Protein AF-A0A8H7EUE6-F1 (afdb_monomer)

Organism: NCBI:txid679940

Nearest PDB structures (foldseek):
  6y7o-assembly2_B  TM=9.735E-01  e=1.006E-22  synthetic construct
  6g6n-assembly2_B  TM=9.751E-01  e=8.624E-22  synthetic construct
  6y7o-assembly3_C  TM=7.508E-01  e=1.006E-22  synthetic construct
  7t1z-assembly1_B  TM=8.172E-01  e=1.004E-20  Homo sapiens
  6g6o-assembly3_C  TM=9.378E-01  e=1.293E-17  synthetic construct

pLDDT: mean 89.32, std 17.39, range [27.75, 98.81]

Radius of gyration: 22.92 Å; Cα contacts (8 Å, |Δi|>4): 569; chains: 1; bounding box: 76×40×67 Å

InterPro domains:
  IPR001680 WD40 repeat [PF00400] (45-76)
  IPR001680 WD40 repeat [PF00400] (81-116)
  IPR001680 WD40 repeat [PF00400] (121-156)
  IPR001680 WD40 repeat [PF00400] (160-196)
  IPR001680 WD40 repeat [PF00400] (200-236)
  IPR001680 WD40 repeat [PS50082] (46-85)
  IPR001680 WD40 repeat [PS50082] (86-125)
  IPR001680 WD40 repeat [PS50082] (126-165)
  IPR001680 WD40 repeat [PS50082] (166-205)
  IPR001680 WD40 repeat [PS50082] (206-236)
  IPR001680 WD40 repeat [SM00320] (39-76)
  IPR001680 WD40 repeat [SM00320] (79-116)
  IPR001680 WD40 repeat [SM00320] (119-156)
  IPR001680 WD40 repeat [SM00320] (159-196)
  IPR001680 WD40 repeat [SM00320] (199-236)
  IPR015943 WD40/YVTN repeat-like-containing domain superfamily [G3DSA:2.130.10.10] (16-249)
  IPR019775 WD40 repeat, conserved site [PS00678] (63-77)
  IPR019775 WD40 repeat, conserved site [PS00678] (103-117)
  IPR019775 WD40 repeat, conserved site [PS00678] (183-197)
  IPR020472 PAC1/LIS1-like, WD-40 repeat [PR00320] (63-77)

Mean predicted aligned error: 7.8 Å

Solvent-accessible surface area (backbone atoms only — not comparable to full-atom values): 14539 Å² total; per-residue (Å²): 140,76,86,78,76,70,77,82,64,78,69,66,92,80,72,54,80,93,66,68,46,74,65,49,54,50,51,52,51,51,52,50,53,44,45,72,75,71,45,80,90,82,86,84,80,80,81,80,76,89,46,60,74,59,27,71,48,72,64,96,57,34,40,38,39,23,13,54,67,20,36,34,38,36,28,35,62,91,76,57,40,77,78,43,78,45,78,81,59,90,22,28,23,41,20,58,44,69,60,89,61,38,30,41,38,22,13,55,60,18,33,33,41,35,27,35,56,87,77,66,43,80,74,47,74,42,78,76,58,86,27,30,22,40,25,55,43,72,60,96,59,35,33,39,37,22,12,56,64,21,34,38,39,35,23,34,48,90,78,53,48,82,72,48,77,32,76,81,59,89,22,31,24,40,27,66,41,75,56,89,64,36,35,41,36,26,13,46,63,14,38,34,40,31,28,34,67,89,78,52,44,78,76,46,76,50,79,80,55,89,28,33,27,66,44,66,48,69,79,82,50,41,35,39,38,37,31,78,65,80,47,74,48,77,42,74,67,66,74,72,78,77,74,82,76,76,94,78,90,89,86,88,77,135

Secondary structure (DSSP, 8-state):
------------TT--GGG--HHHHHHHHHHHHHHHHHSPP--------SS-EEEEEE-SSEEEEEETTS-EEEEETTTTEEEEEE---SS-EEEEEE-SSEEEEEETTSEEEEEETTT--EEEEEE--SS-EEEEEE-SSEEEEEETTS-EEEEETTT--EEEEE---SS-EEEEEEETTEEEEEETTSEEEEEETTT--EEEEEE--SS-EEEEEE-SSEEEEEETTS-EEEEESS----------------

Sequence (254 aa):
MEMNWTLNIPPELGVRDDQIDWKYWYAQKYQLERRWSLGKVTAHYLMGHQDCVYCIQFDDQKVISGSRDRTIKVWDLATYQSVRTLEGHQGSVLCLQYNHDIMVSGSSDTTLIVWDMRTLQPLRTLRGHTAHVLDVCLDEKYIVSSSKDQTIRIWDYATGNPLRVITGHQGPVNKIQLKGNKIVSASGDGLIKMWDIATGTCIREFAGHTHAITCVQYDGRRIVSGSNDQTIKVWDAEVTLVLSEHYSLMTTGL

Structure (mmCIF, N/CA/C/O backbone):
data_AF-A0A8H7EUE6-F1
#
_entry.id   AF-A0A8H7EUE6-F1
#
loop_
_atom_site.group_PDB
_atom_site.id
_atom_site.type_symbol
_atom_site.label_atom_id
_atom_site.label_alt_id
_atom_site.label_comp_id
_atom_site.label_asym_id
_atom_site.label_entity_id
_atom_site.label_seq_id
_atom_site.pdbx_PDB_ins_code
_atom_site.Cartn_x
_atom_site.Cartn_y
_atom_site.Cartn_z
_atom_site.occupancy
_atom_site.B_iso_or_equiv
_atom_site.auth_seq_id
_atom_site.auth_comp_id
_atom_site.auth_asym_id
_atom_site.auth_atom_id
_atom_site.pdbx_PDB_model_num
ATOM 1 N N . MET A 1 1 ? -16.088 14.840 -8.168 1.00 36.31 1 MET A N 1
ATOM 2 C CA . MET A 1 1 ? -16.219 13.368 -8.161 1.00 36.31 1 MET A CA 1
ATOM 3 C C . MET A 1 1 ? -16.861 12.964 -9.472 1.00 36.31 1 MET A C 1
ATOM 5 O O . MET A 1 1 ? -18.072 12.826 -9.539 1.00 36.31 1 MET A O 1
ATOM 9 N N . GLU A 1 2 ? -16.055 12.826 -10.515 1.00 27.75 2 GLU A N 1
ATOM 10 C CA . GLU A 1 2 ? -16.452 12.073 -11.700 1.00 27.75 2 GLU A CA 1
ATOM 11 C C . GLU A 1 2 ? -15.794 10.709 -11.543 1.00 27.75 2 GLU A C 1
ATOM 13 O O . GLU A 1 2 ? -14.570 10.610 -11.454 1.00 27.75 2 GLU A O 1
ATOM 18 N N . MET A 1 3 ? -16.597 9.651 -11.410 1.00 31.20 3 MET A N 1
ATOM 19 C CA . MET A 1 3 ? -16.081 8.320 -11.694 1.00 31.20 3 MET A CA 1
ATOM 20 C C . MET A 1 3 ? -15.869 8.268 -13.206 1.00 31.20 3 MET A C 1
ATOM 22 O O . MET A 1 3 ? -16.774 7.883 -13.945 1.00 31.20 3 MET A O 1
ATOM 26 N N . ASN A 1 4 ? -14.691 8.705 -13.652 1.00 28.06 4 ASN A N 1
ATOM 27 C CA . ASN A 1 4 ? -14.198 8.488 -15.004 1.00 28.06 4 ASN A CA 1
ATOM 28 C C . ASN A 1 4 ? -13.936 6.990 -15.176 1.00 28.06 4 ASN A C 1
ATOM 30 O O . ASN A 1 4 ? -12.799 6.532 -15.164 1.00 28.06 4 ASN A O 1
ATOM 34 N N . TRP A 1 5 ? -15.005 6.208 -15.315 1.00 31.30 5 TRP A N 1
ATOM 35 C CA . TRP A 1 5 ? -14.920 4.908 -15.957 1.00 31.30 5 TRP A CA 1
ATOM 36 C C . TRP A 1 5 ? -14.672 5.180 -17.440 1.00 31.30 5 TRP A C 1
ATOM 38 O O . TRP A 1 5 ? -15.599 5.185 -18.249 1.00 31.30 5 TRP A O 1
ATOM 48 N N . THR A 1 6 ? -13.424 5.467 -17.806 1.00 34.31 6 THR A N 1
ATOM 49 C CA . THR A 1 6 ? -13.011 5.382 -19.201 1.00 34.31 6 THR A CA 1
ATOM 50 C C . THR A 1 6 ? -13.058 3.908 -19.556 1.00 34.31 6 THR A C 1
ATOM 52 O O . THR A 1 6 ? -12.218 3.118 -19.126 1.00 34.31 6 THR A O 1
ATOM 55 N N . LEU A 1 7 ? -14.100 3.508 -20.287 1.00 41.59 7 LEU A N 1
ATOM 56 C CA . LEU A 1 7 ? -14.127 2.206 -20.927 1.00 41.59 7 LEU A CA 1
ATOM 57 C C . LEU A 1 7 ? -12.965 2.227 -21.925 1.00 41.59 7 LEU A C 1
ATOM 59 O O . LEU A 1 7 ? -13.096 2.788 -23.010 1.00 41.59 7 LEU A O 1
ATOM 63 N N . ASN A 1 8 ? -11.813 1.685 -21.520 1.00 47.72 8 ASN A N 1
ATOM 64 C CA . ASN A 1 8 ? -10.614 1.567 -22.347 1.00 47.72 8 ASN A CA 1
ATOM 65 C C . ASN A 1 8 ? -10.840 0.449 -23.370 1.00 47.72 8 ASN A C 1
ATOM 67 O O . ASN A 1 8 ? -10.234 -0.620 -23.363 1.00 47.72 8 ASN A O 1
ATOM 71 N N . ILE A 1 9 ? -11.826 0.676 -24.228 1.00 55.25 9 ILE A N 1
ATOM 72 C CA . ILE A 1 9 ? -11.941 -0.008 -25.494 1.00 55.25 9 ILE A CA 1
ATOM 73 C C . ILE A 1 9 ? -10.798 0.584 -26.304 1.00 55.25 9 ILE A C 1
ATOM 75 O O . ILE A 1 9 ? -10.801 1.802 -26.488 1.00 55.25 9 ILE A O 1
ATOM 79 N N . PRO A 1 10 ? -9.826 -0.216 -26.768 1.00 48.72 10 PRO A N 1
ATOM 80 C CA . PRO A 1 10 ? -8.854 0.287 -27.718 1.00 48.72 10 PRO A CA 1
ATOM 81 C C . PRO A 1 10 ? -9.654 0.933 -28.852 1.00 48.72 10 PRO A C 1
ATOM 83 O O . PRO A 1 10 ? -10.434 0.213 -29.488 1.00 48.72 10 PRO A O 1
ATOM 86 N N . PRO A 1 11 ? -9.561 2.257 -29.085 1.00 49.84 11 PRO A N 1
ATOM 87 C CA . PRO A 1 11 ? -10.063 2.780 -30.335 1.00 49.84 11 PRO A CA 1
ATOM 88 C C . PRO A 1 11 ? -9.329 1.984 -31.408 1.00 49.84 11 PRO A C 1
ATOM 90 O O . PRO A 1 11 ? -8.111 1.797 -31.317 1.00 49.84 11 PRO A O 1
ATOM 93 N N . GLU A 1 12 ? -10.052 1.446 -32.388 1.00 52.75 12 GLU A N 1
ATOM 94 C CA . GLU A 1 12 ? -9.364 1.028 -33.601 1.00 52.75 12 GLU A CA 1
ATOM 95 C C . GLU A 1 12 ? -8.586 2.265 -34.062 1.00 52.75 12 GLU A C 1
ATOM 97 O O . GLU A 1 12 ? -9.182 3.310 -34.330 1.00 52.75 12 GLU A O 1
ATOM 102 N N . LEU A 1 13 ? -7.251 2.184 -34.006 1.00 49.09 13 LEU A N 1
ATOM 103 C CA . LEU A 1 13 ? -6.330 3.250 -34.389 1.00 49.09 13 LEU A CA 1
ATOM 104 C C . LEU A 1 13 ? -6.622 3.590 -35.858 1.00 49.09 13 LEU A C 1
ATOM 106 O O . LEU A 1 13 ? -6.087 2.951 -36.759 1.00 49.09 13 LEU A O 1
ATOM 110 N N . GLY A 1 14 ? -7.542 4.526 -36.101 1.00 56.31 14 GLY A N 1
ATOM 111 C CA . GLY A 1 14 ? -8.042 4.821 -37.444 1.00 56.31 14 GLY A CA 1
ATOM 112 C C . GLY A 1 14 ? -9.471 5.362 -37.549 1.00 56.31 14 GLY A C 1
ATOM 113 O O . GLY A 1 14 ? -9.815 5.875 -38.614 1.00 56.31 14 GLY A O 1
ATOM 114 N N . VAL A 1 15 ? -10.300 5.296 -36.501 1.00 61.81 15 VAL A N 1
ATOM 115 C CA . VAL A 1 15 ? -11.654 5.887 -36.540 1.00 61.81 15 VAL A CA 1
ATOM 116 C C . VAL A 1 15 ? -11.559 7.396 -36.313 1.00 61.81 15 VAL A C 1
ATOM 118 O O . VAL A 1 15 ? -10.975 7.843 -35.329 1.00 61.81 15 VAL A O 1
ATOM 121 N N . ARG A 1 16 ? -12.095 8.189 -37.245 1.00 67.06 16 ARG A N 1
ATOM 122 C CA . ARG A 1 16 ? -12.144 9.652 -37.116 1.00 67.06 16 ARG A CA 1
ATOM 123 C C . ARG A 1 16 ? -13.195 10.055 -36.074 1.00 67.06 16 ARG A C 1
ATOM 125 O O . ARG A 1 16 ? -14.220 9.387 -35.955 1.00 67.06 16 ARG A O 1
ATOM 132 N N . ASP A 1 17 ? -12.970 11.158 -35.361 1.00 67.31 17 ASP A N 1
ATOM 133 C CA . ASP A 1 17 ? -13.856 11.621 -34.276 1.00 67.31 17 ASP A CA 1
ATOM 134 C C . ASP A 1 17 ? -15.316 11.854 -34.719 1.00 67.31 17 ASP A C 1
ATOM 136 O O . ASP A 1 17 ? -16.239 11.706 -33.922 1.00 67.31 17 ASP A O 1
ATOM 140 N N . ASP A 1 18 ? -15.555 12.150 -36.000 1.00 73.81 18 ASP A N 1
ATOM 141 C CA . ASP A 1 18 ? -16.886 12.319 -36.600 1.00 73.81 18 ASP A CA 1
ATOM 142 C C . ASP A 1 18 ? -17.659 11.000 -36.802 1.00 73.81 18 ASP A C 1
ATOM 144 O O . ASP A 1 18 ? -18.858 11.021 -37.078 1.00 73.81 18 ASP A O 1
ATOM 148 N N . GLN A 1 19 ? -16.996 9.852 -36.644 1.00 69.06 19 GLN A N 1
ATOM 149 C CA . GLN A 1 19 ? -17.577 8.507 -36.755 1.00 69.06 19 GLN A CA 1
ATOM 150 C C . GLN A 1 19 ? -17.852 7.855 -35.391 1.00 69.06 19 GLN A C 1
ATOM 152 O O . GLN A 1 19 ? -18.418 6.761 -35.329 1.00 69.06 19 GLN A O 1
ATOM 157 N N . ILE A 1 20 ? -17.475 8.518 -34.296 1.00 79.69 20 ILE A N 1
ATOM 158 C CA . ILE A 1 20 ? -17.716 8.056 -32.929 1.00 79.69 20 ILE A CA 1
ATOM 159 C C . ILE A 1 20 ? -19.141 8.460 -32.525 1.00 79.69 20 ILE A C 1
ATOM 161 O O . ILE A 1 20 ? -19.371 9.467 -31.859 1.00 79.69 20 ILE A O 1
ATOM 165 N N . ASP A 1 21 ? -20.123 7.668 -32.951 1.00 83.56 21 ASP A N 1
ATOM 166 C CA . ASP A 1 21 ? -21.526 7.834 -32.573 1.00 83.56 21 ASP A CA 1
ATOM 167 C C . ASP A 1 21 ? -21.967 6.810 -31.505 1.00 83.56 21 ASP A C 1
ATOM 169 O O . ASP A 1 21 ? -21.199 5.979 -31.009 1.00 83.56 21 ASP A O 1
ATOM 173 N N . TRP A 1 22 ? -23.244 6.856 -31.120 1.00 85.75 22 TRP A N 1
ATOM 174 C CA . TRP A 1 22 ? -23.794 5.906 -30.151 1.00 85.75 22 TRP A CA 1
ATOM 175 C C . TRP A 1 22 ? -23.747 4.452 -30.651 1.00 85.75 22 TRP A C 1
ATOM 177 O O . TRP A 1 22 ? -23.659 3.534 -29.831 1.00 85.75 22 TRP A O 1
ATOM 187 N N . LYS A 1 23 ? -23.791 4.219 -31.973 1.00 86.12 23 LYS A N 1
ATOM 188 C CA . LYS A 1 23 ? -23.702 2.874 -32.556 1.00 86.12 23 LYS A CA 1
ATOM 189 C C . LYS A 1 23 ? -22.291 2.329 -32.425 1.00 86.12 23 LYS A C 1
ATOM 191 O O . LYS A 1 23 ? -22.151 1.158 -32.080 1.00 86.12 23 LYS A O 1
ATOM 196 N N . TYR A 1 24 ? -21.272 3.159 -32.644 1.00 83.88 24 TYR A N 1
ATOM 197 C CA . TYR A 1 24 ? -19.878 2.800 -32.408 1.00 83.88 24 TYR A CA 1
ATOM 198 C C . TYR A 1 24 ? -19.679 2.339 -30.960 1.00 83.88 24 TYR A C 1
ATOM 200 O O . TYR A 1 24 ? -19.236 1.214 -30.724 1.00 83.88 24 TYR A O 1
ATOM 208 N N . TRP A 1 25 ? -20.104 3.143 -29.980 1.00 83.75 25 TRP A N 1
ATOM 209 C CA . TRP A 1 25 ? -19.972 2.780 -28.564 1.00 83.75 25 TRP A CA 1
ATOM 210 C C . TRP A 1 25 ? -20.754 1.521 -28.189 1.00 83.75 25 TRP A C 1
ATOM 212 O O . TRP A 1 25 ? -20.239 0.670 -27.459 1.00 83.75 25 TRP A O 1
ATOM 222 N N . TYR A 1 26 ? -21.972 1.364 -28.714 1.00 87.06 26 TYR A N 1
ATOM 223 C CA . TYR A 1 26 ? -22.758 0.150 -28.511 1.00 87.06 26 TYR A CA 1
ATOM 224 C C . TYR A 1 26 ? -22.047 -1.084 -29.082 1.00 87.06 26 TYR A C 1
ATOM 226 O O . TYR A 1 26 ? -21.930 -2.097 -28.391 1.00 87.06 26 TYR A O 1
ATOM 234 N N . ALA A 1 27 ? -21.520 -0.995 -30.306 1.00 86.00 27 ALA A N 1
ATOM 235 C CA . ALA A 1 27 ? -20.794 -2.084 -30.951 1.00 86.00 27 ALA A CA 1
ATOM 236 C C . ALA A 1 27 ? -19.537 -2.473 -30.162 1.00 86.00 27 ALA A C 1
ATOM 238 O O . ALA A 1 27 ? -19.299 -3.659 -29.936 1.00 86.00 27 ALA A O 1
ATOM 239 N N . GLN A 1 28 ? -18.766 -1.496 -29.683 1.00 84.75 28 GLN A N 1
ATOM 240 C CA . GLN A 1 28 ? -17.562 -1.764 -28.902 1.00 84.75 28 GLN A CA 1
ATOM 241 C C . GLN A 1 28 ? -17.864 -2.412 -27.546 1.00 84.75 28 GLN A C 1
ATOM 243 O O . GLN A 1 28 ? -17.220 -3.396 -27.169 1.00 84.75 28 GLN A O 1
ATOM 248 N N . LYS A 1 29 ? -18.883 -1.917 -26.832 1.00 88.25 29 LYS A N 1
ATOM 249 C CA . LYS A 1 29 ? -19.352 -2.534 -25.585 1.00 88.25 29 LYS A CA 1
ATOM 250 C C . LYS A 1 29 ? -19.818 -3.970 -25.826 1.00 88.25 29 LYS A C 1
ATOM 252 O O . LYS A 1 29 ? -19.412 -4.872 -25.100 1.00 88.25 29 LYS A O 1
ATOM 257 N N . TYR A 1 30 ? -20.596 -4.194 -26.883 1.00 86.88 30 TYR A N 1
ATOM 258 C CA . TYR A 1 30 ? -21.061 -5.525 -27.264 1.00 86.88 30 TYR A CA 1
ATOM 259 C C . TYR A 1 30 ? -19.899 -6.481 -27.580 1.00 86.88 30 TYR A C 1
ATOM 261 O O . TYR A 1 30 ? -19.880 -7.616 -27.106 1.00 86.88 30 TYR A O 1
ATOM 269 N N . GLN A 1 31 ? -18.883 -6.035 -28.328 1.00 86.81 31 GLN A N 1
ATOM 270 C CA . GLN A 1 31 ? -17.689 -6.846 -28.600 1.00 86.81 31 GLN A CA 1
ATOM 271 C C . GLN A 1 31 ? -16.901 -7.161 -27.324 1.00 86.81 31 GLN A C 1
ATOM 273 O O . GLN A 1 31 ? -16.397 -8.273 -27.173 1.00 86.81 31 GLN A O 1
ATOM 278 N N . LEU A 1 32 ? -16.793 -6.213 -26.389 1.00 86.50 32 LEU A N 1
ATOM 279 C CA . LEU A 1 32 ? -16.160 -6.443 -25.090 1.00 86.50 32 LEU A CA 1
ATOM 280 C C . LEU A 1 32 ? -16.922 -7.496 -24.269 1.00 86.50 32 LEU A C 1
ATOM 282 O O . LEU A 1 32 ? -16.310 -8.458 -23.808 1.00 86.50 32 LEU A O 1
ATOM 286 N N . GLU A 1 33 ? -18.247 -7.380 -24.164 1.00 90.19 33 GLU A N 1
ATOM 287 C CA . GLU A 1 33 ? -19.100 -8.356 -23.469 1.00 90.19 33 GLU A CA 1
ATOM 288 C C . GLU A 1 33 ? -18.991 -9.753 -24.092 1.00 90.19 33 GLU A C 1
ATOM 290 O O . GLU A 1 33 ? -18.893 -10.759 -23.381 1.00 90.19 33 GLU A O 1
ATOM 295 N N . ARG A 1 34 ? -18.929 -9.838 -25.426 1.00 88.75 34 ARG A N 1
ATOM 296 C CA . ARG A 1 34 ? -18.684 -11.106 -26.126 1.00 88.75 34 ARG A CA 1
ATOM 297 C C . ARG A 1 34 ? -17.295 -11.667 -25.854 1.00 88.75 34 ARG A C 1
ATOM 299 O O . ARG A 1 34 ? -17.175 -12.871 -25.659 1.00 88.75 34 ARG A O 1
ATOM 306 N N . ARG A 1 35 ? -16.251 -10.834 -25.813 1.00 88.31 35 ARG A N 1
ATOM 307 C CA . ARG A 1 35 ? -14.896 -11.282 -25.448 1.00 88.31 35 ARG A CA 1
ATOM 308 C C . ARG A 1 35 ? -14.846 -11.816 -24.019 1.00 88.31 35 ARG A C 1
ATOM 310 O O . ARG A 1 35 ? -14.186 -12.819 -23.791 1.00 88.31 35 ARG A O 1
ATOM 317 N N . TRP A 1 36 ? -15.562 -11.205 -23.079 1.00 88.69 36 TRP A N 1
ATOM 318 C CA . TRP A 1 36 ? -15.623 -11.691 -21.697 1.00 88.69 36 TRP A CA 1
ATOM 319 C C . TRP A 1 36 ? -16.424 -12.987 -21.542 1.00 88.69 36 TRP A C 1
ATOM 321 O O . TRP A 1 36 ? -16.031 -13.847 -20.763 1.00 88.69 36 TRP A O 1
ATOM 331 N N . SER A 1 37 ? -17.530 -13.140 -22.273 1.00 92.06 37 SER A N 1
ATOM 332 C CA . SER A 1 37 ? -18.423 -14.303 -22.138 1.00 92.06 37 SER A CA 1
ATOM 333 C C . SER A 1 37 ? -18.020 -15.509 -22.990 1.00 92.06 37 SER A C 1
ATOM 335 O O . SER A 1 37 ? -18.205 -16.647 -22.568 1.00 92.06 37 SER A O 1
ATOM 337 N N . LEU A 1 38 ? -17.491 -15.272 -24.191 1.00 92.31 38 LEU A N 1
ATOM 338 C CA . LEU A 1 38 ? -17.215 -16.305 -25.199 1.00 92.31 38 LEU A CA 1
ATOM 339 C C . LEU A 1 38 ? -15.751 -16.332 -25.650 1.00 92.31 38 LEU A C 1
ATOM 341 O O . LEU A 1 38 ? -15.356 -17.229 -26.396 1.00 92.31 38 LEU A O 1
ATOM 345 N N . GLY A 1 39 ? -14.952 -15.335 -25.266 1.00 87.75 39 GLY A N 1
ATOM 346 C CA . GLY A 1 39 ? -13.549 -15.264 -25.650 1.00 87.75 39 GLY A CA 1
ATOM 347 C C . GLY A 1 39 ? -12.737 -16.397 -25.031 1.00 87.75 39 GLY A C 1
ATOM 348 O O . GLY A 1 39 ? -12.987 -16.851 -23.915 1.00 87.75 39 GLY A O 1
ATOM 349 N N . LYS A 1 40 ? -11.725 -16.855 -25.767 1.00 91.25 40 LYS A N 1
ATOM 350 C CA . LYS A 1 40 ? -10.769 -17.829 -25.245 1.00 91.25 40 LYS A CA 1
ATOM 351 C C . LYS A 1 40 ? -9.877 -17.147 -24.210 1.00 91.25 40 LYS A C 1
ATOM 353 O O . LYS A 1 40 ? -9.271 -16.121 -24.506 1.00 91.25 40 LYS A O 1
ATOM 358 N N . VAL A 1 41 ? -9.757 -17.749 -23.031 1.00 90.88 41 VAL A N 1
ATOM 359 C CA . VAL A 1 41 ? -8.838 -17.278 -21.989 1.00 90.88 41 VAL A CA 1
ATOM 360 C C . VAL A 1 41 ? -7.396 -17.398 -22.486 1.00 90.88 41 VAL A C 1
ATOM 362 O O . VAL A 1 41 ? -6.960 -18.473 -22.907 1.00 90.88 41 VAL A O 1
ATOM 365 N N . THR A 1 42 ? -6.659 -16.292 -22.429 1.00 89.94 42 THR A N 1
ATOM 366 C CA . THR A 1 42 ? -5.227 -16.210 -22.741 1.00 89.94 42 THR A CA 1
ATOM 367 C C . THR A 1 42 ? -4.459 -15.793 -21.495 1.00 89.94 42 THR A C 1
ATOM 369 O O . THR A 1 42 ? -4.904 -14.905 -20.770 1.00 89.94 42 THR A O 1
ATOM 372 N N . ALA A 1 43 ? -3.302 -16.407 -21.257 1.00 92.38 43 ALA A N 1
ATOM 373 C CA . ALA A 1 43 ? -2.436 -16.081 -20.131 1.00 92.38 43 ALA A CA 1
ATOM 374 C C . ALA A 1 43 ? -1.025 -15.747 -20.625 1.00 92.38 43 ALA A C 1
ATOM 376 O O . ALA A 1 43 ? -0.473 -16.457 -21.465 1.00 92.38 43 ALA A O 1
ATOM 377 N N . HIS A 1 44 ? -0.452 -14.685 -20.062 1.00 93.31 44 HIS A N 1
ATOM 378 C CA . HIS A 1 44 ? 0.960 -14.339 -20.194 1.00 93.31 44 HIS A CA 1
ATOM 379 C C . HIS A 1 44 ? 1.629 -14.520 -18.832 1.00 93.31 44 HIS A C 1
ATOM 381 O O . HIS A 1 44 ? 1.071 -14.128 -17.807 1.00 93.31 44 HIS A O 1
ATOM 387 N N . TYR A 1 45 ? 2.809 -15.135 -18.819 1.00 93.81 45 TYR A N 1
ATOM 388 C CA . TYR A 1 45 ? 3.523 -15.472 -17.589 1.00 93.81 45 TYR A CA 1
ATOM 389 C C . TYR A 1 45 ? 4.711 -14.531 -17.398 1.00 93.81 45 TYR A C 1
ATOM 391 O O . TYR A 1 45 ? 5.669 -14.565 -18.167 1.00 93.81 45 TYR A O 1
ATOM 399 N N . LEU A 1 46 ? 4.643 -13.701 -16.357 1.00 95.56 46 LEU A N 1
ATOM 400 C CA . LEU A 1 46 ? 5.706 -12.779 -15.965 1.00 95.56 46 LEU A CA 1
ATOM 401 C C . LEU A 1 46 ? 6.669 -13.488 -15.004 1.00 95.56 46 LEU A C 1
ATOM 403 O O . LEU A 1 46 ? 6.428 -13.566 -13.800 1.00 95.56 46 LEU A O 1
ATOM 407 N N . MET A 1 47 ? 7.752 -14.047 -15.542 1.00 94.56 47 MET A N 1
ATOM 408 C CA . MET A 1 47 ? 8.739 -14.805 -14.765 1.00 94.56 47 MET A CA 1
ATOM 409 C C . MET A 1 47 ? 9.888 -13.891 -14.325 1.00 94.56 47 MET A C 1
ATOM 411 O O . MET A 1 47 ? 10.498 -13.223 -15.159 1.00 94.56 47 MET A O 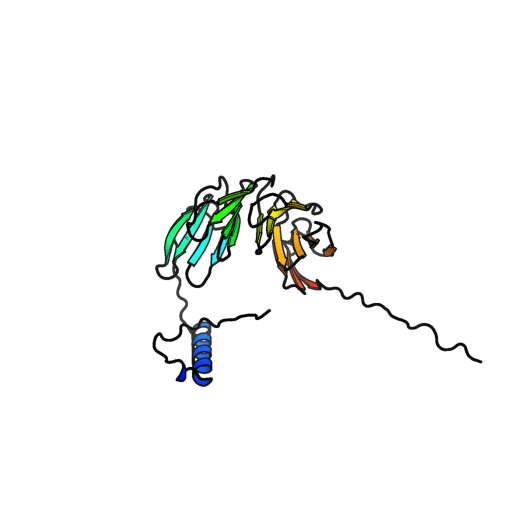1
ATOM 415 N N . GLY A 1 48 ? 10.227 -13.867 -13.030 1.00 94.06 48 GLY A N 1
ATOM 416 C CA . GLY A 1 48 ? 11.420 -13.135 -12.585 1.00 94.06 48 GLY A CA 1
ATOM 417 C C . GLY A 1 48 ? 11.637 -13.003 -11.080 1.00 94.06 48 GLY A C 1
ATOM 418 O O . GLY A 1 48 ? 12.791 -12.931 -10.658 1.00 94.06 48 GLY A O 1
ATOM 419 N N . HIS A 1 49 ? 10.580 -12.956 -10.265 1.00 97.62 49 HIS A N 1
ATOM 420 C CA . HIS A 1 49 ? 10.739 -13.025 -8.808 1.00 97.62 49 HIS A CA 1
ATOM 421 C C . HIS A 1 49 ? 11.257 -14.404 -8.379 1.00 97.62 49 HIS A C 1
ATOM 423 O O . HIS A 1 49 ? 10.952 -15.408 -9.020 1.00 97.62 49 HIS A O 1
ATOM 429 N N . GLN A 1 50 ? 12.046 -14.438 -7.305 1.00 97.69 50 GLN A N 1
ATOM 430 C CA . GLN A 1 50 ? 12.678 -15.662 -6.786 1.00 97.69 50 GLN A CA 1
ATOM 431 C C . GLN A 1 50 ? 11.889 -16.310 -5.638 1.00 97.69 50 GLN A C 1
ATOM 433 O O . GLN A 1 50 ? 12.280 -17.356 -5.130 1.00 97.69 50 GLN A O 1
ATOM 438 N N . ASP A 1 51 ? 10.795 -15.679 -5.210 1.00 97.94 51 ASP A N 1
ATOM 439 C CA . ASP A 1 51 ? 9.941 -16.119 -4.104 1.00 97.94 51 ASP A CA 1
ATOM 440 C C . ASP A 1 51 ? 8.524 -15.514 -4.271 1.00 97.94 51 ASP A C 1
ATOM 442 O O . ASP A 1 51 ? 8.239 -14.847 -5.272 1.00 97.94 51 ASP A O 1
ATOM 446 N N . CYS A 1 52 ? 7.623 -15.755 -3.315 1.00 97.94 52 CYS A N 1
ATOM 447 C CA . CYS A 1 52 ? 6.217 -15.349 -3.340 1.00 97.94 52 CYS A CA 1
ATOM 448 C C . CYS A 1 52 ? 6.016 -13.846 -3.590 1.00 97.94 52 CYS A C 1
ATOM 450 O O . CYS A 1 52 ? 6.588 -13.007 -2.895 1.00 97.94 52 CYS A O 1
ATOM 452 N N . VAL A 1 53 ? 5.101 -13.513 -4.502 1.00 98.38 53 VAL A N 1
ATOM 453 C CA . VAL A 1 53 ? 4.613 -12.144 -4.719 1.00 98.38 53 VAL A CA 1
ATOM 454 C C . VAL A 1 53 ? 3.501 -11.843 -3.716 1.00 98.38 53 VAL A C 1
ATOM 456 O O . VAL A 1 53 ? 2.511 -12.571 -3.660 1.00 98.38 53 VAL A O 1
ATOM 459 N N . TYR A 1 54 ? 3.653 -10.781 -2.924 1.00 98.19 54 TYR A N 1
ATOM 460 C CA . TYR A 1 54 ? 2.692 -10.416 -1.874 1.00 98.19 54 TYR A CA 1
ATOM 461 C C . TYR A 1 54 ? 1.779 -9.258 -2.250 1.00 98.19 54 TYR A C 1
ATOM 463 O O . TYR A 1 54 ? 0.658 -9.173 -1.749 1.00 98.19 54 TYR A O 1
ATOM 471 N N . CYS A 1 55 ? 2.238 -8.364 -3.119 1.00 97.56 55 CYS A N 1
ATOM 472 C CA . CYS A 1 55 ? 1.470 -7.198 -3.518 1.00 97.56 55 CYS A CA 1
ATOM 473 C C . CYS A 1 55 ? 1.685 -6.881 -4.993 1.00 97.56 55 CYS A C 1
ATOM 475 O O . CYS A 1 55 ? 2.747 -7.136 -5.565 1.00 97.56 55 CYS A O 1
ATOM 477 N N . ILE A 1 56 ? 0.636 -6.343 -5.606 1.00 97.94 56 ILE A N 1
ATOM 478 C CA . ILE A 1 56 ? 0.602 -5.987 -7.015 1.00 97.94 56 ILE A CA 1
ATOM 479 C C . ILE A 1 56 ? -0.195 -4.697 -7.185 1.00 97.94 56 ILE A C 1
ATOM 481 O O . ILE A 1 56 ? -1.201 -4.490 -6.507 1.00 97.94 56 ILE A O 1
ATOM 485 N N . GLN A 1 57 ? 0.257 -3.846 -8.093 1.00 97.50 57 GLN A N 1
ATOM 486 C CA . GLN A 1 57 ? -0.515 -2.743 -8.655 1.00 97.50 57 GLN A CA 1
ATOM 487 C C . GLN A 1 57 ? -0.312 -2.744 -10.169 1.00 97.50 57 GLN A C 1
ATOM 489 O O . GLN A 1 57 ? 0.716 -3.221 -10.654 1.00 97.50 57 GLN A O 1
ATOM 494 N N . PHE A 1 58 ? -1.279 -2.237 -10.922 1.00 96.44 58 PHE A N 1
ATOM 495 C CA . PHE A 1 58 ? -1.181 -2.185 -12.375 1.00 96.44 58 PHE A CA 1
ATOM 496 C C . PHE A 1 58 ? -2.011 -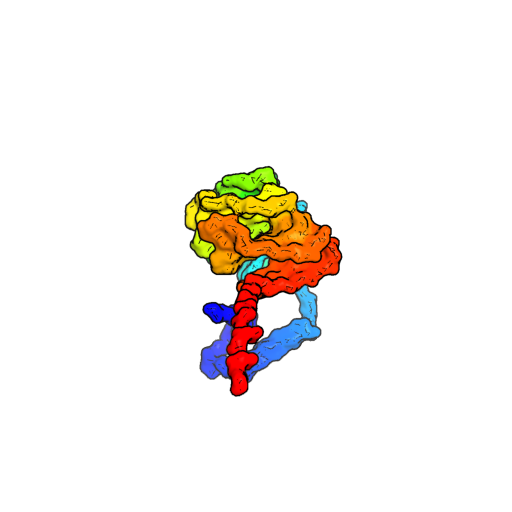1.040 -12.951 1.00 96.44 58 PHE A C 1
ATOM 498 O O . PHE A 1 58 ? -2.989 -0.599 -12.348 1.00 96.44 58 PHE A O 1
ATOM 505 N N . ASP A 1 59 ? -1.616 -0.606 -14.138 1.00 94.06 59 ASP A N 1
ATOM 506 C CA . ASP A 1 59 ? -2.388 0.256 -15.027 1.00 94.06 59 ASP A CA 1
ATOM 507 C C . ASP A 1 59 ? -2.360 -0.337 -16.444 1.00 94.06 59 ASP A C 1
ATOM 509 O O . ASP A 1 59 ? -1.967 -1.488 -16.635 1.00 94.06 59 ASP A O 1
ATOM 513 N N . ASP A 1 60 ? -2.787 0.431 -17.445 1.00 90.38 60 ASP A N 1
ATOM 514 C CA . ASP A 1 60 ? -2.837 -0.033 -18.834 1.00 90.38 60 ASP A CA 1
ATOM 515 C C . ASP A 1 60 ? -1.455 -0.338 -19.440 1.00 90.38 60 ASP A C 1
ATOM 517 O O . ASP A 1 60 ? -1.365 -1.037 -20.448 1.00 90.38 60 ASP A O 1
ATOM 521 N N . GLN A 1 61 ? -0.373 0.196 -18.868 1.00 93.06 61 GLN A N 1
ATOM 522 C CA . GLN A 1 61 ? 0.974 0.115 -19.439 1.00 93.06 61 GLN A CA 1
ATOM 523 C C . GLN A 1 61 ? 1.883 -0.836 -18.670 1.00 93.06 61 GLN A C 1
ATOM 525 O O . GLN A 1 61 ? 2.750 -1.480 -19.266 1.00 93.06 61 GLN A O 1
ATOM 530 N N . LYS A 1 62 ? 1.726 -0.911 -17.347 1.00 95.00 62 LYS A N 1
ATOM 531 C CA . LYS A 1 62 ? 2.668 -1.629 -16.492 1.00 95.00 62 LYS A CA 1
ATOM 532 C C . LYS A 1 62 ? 2.008 -2.373 -15.347 1.00 95.00 62 LYS A C 1
ATOM 534 O O . LYS A 1 62 ? 0.956 -2.001 -14.838 1.00 95.00 62 LYS A O 1
ATOM 539 N N . VAL A 1 63 ? 2.723 -3.391 -14.887 1.00 97.88 63 VAL A N 1
ATOM 540 C CA . VAL A 1 63 ? 2.490 -4.060 -13.607 1.00 97.88 63 VAL A CA 1
ATOM 541 C C . VAL A 1 63 ? 3.656 -3.730 -12.686 1.00 97.88 63 VAL A C 1
ATOM 543 O O . VAL A 1 63 ? 4.803 -3.662 -13.124 1.00 97.88 63 VAL A O 1
ATOM 546 N N . ILE A 1 64 ? 3.382 -3.555 -11.401 1.00 98.31 64 ILE A N 1
ATOM 547 C CA . ILE A 1 64 ? 4.388 -3.419 -10.352 1.00 98.31 64 ILE A CA 1
ATOM 548 C C . ILE A 1 64 ? 4.107 -4.478 -9.296 1.00 98.31 64 ILE A C 1
ATOM 550 O O . ILE A 1 64 ? 3.003 -4.533 -8.757 1.00 98.31 64 ILE A O 1
ATOM 554 N N . SER A 1 65 ? 5.093 -5.316 -8.994 1.00 98.56 65 SER A N 1
ATOM 555 C CA . SER A 1 65 ? 4.963 -6.403 -8.021 1.00 98.56 65 SER A CA 1
ATOM 556 C C . SER A 1 65 ? 6.008 -6.303 -6.921 1.00 98.56 65 SER A C 1
ATOM 558 O O . SER A 1 65 ? 7.177 -6.056 -7.204 1.00 98.56 65 SER A O 1
ATOM 560 N N . GLY A 1 66 ? 5.596 -6.527 -5.674 1.00 98.62 66 GLY A N 1
ATOM 561 C CA . GLY A 1 66 ? 6.475 -6.650 -4.512 1.00 98.62 66 GLY A CA 1
ATOM 562 C C . GLY A 1 66 ? 6.510 -8.088 -4.001 1.00 98.62 66 GLY A C 1
ATOM 563 O O . GLY A 1 66 ? 5.481 -8.770 -3.960 1.00 98.62 66 GLY A O 1
ATOM 564 N N . SER A 1 67 ? 7.698 -8.562 -3.630 1.00 98.75 67 SER A N 1
ATOM 565 C CA . SER A 1 67 ? 7.935 -9.975 -3.334 1.00 98.75 67 SER A CA 1
ATOM 566 C C . SER A 1 67 ? 8.650 -10.219 -2.007 1.00 98.75 67 SER A C 1
ATOM 568 O O . SER A 1 67 ? 9.327 -9.358 -1.431 1.00 98.75 67 SER A O 1
ATOM 570 N N . ARG A 1 68 ? 8.523 -11.461 -1.531 1.00 98.69 68 ARG A N 1
ATOM 571 C CA . ARG A 1 68 ? 9.299 -12.024 -0.430 1.00 98.69 68 ARG A CA 1
ATOM 572 C C . ARG A 1 68 ? 10.805 -11.978 -0.686 1.00 98.69 68 ARG A C 1
ATOM 574 O O . ARG A 1 68 ? 11.554 -11.845 0.281 1.00 98.69 68 ARG A O 1
ATOM 581 N N . ASP A 1 69 ? 11.223 -11.993 -1.952 1.00 98.44 69 ASP A N 1
ATOM 582 C CA . ASP A 1 69 ? 12.625 -11.883 -2.381 1.00 98.44 69 ASP A CA 1
ATOM 583 C C . ASP A 1 69 ? 13.263 -10.502 -2.134 1.00 98.44 69 ASP A C 1
ATOM 585 O O . ASP A 1 69 ? 14.426 -10.299 -2.473 1.00 98.44 69 ASP A O 1
ATOM 589 N N . ARG A 1 70 ? 12.532 -9.591 -1.469 1.00 98.56 70 ARG A N 1
ATOM 590 C CA . ARG A 1 70 ? 12.950 -8.237 -1.060 1.00 98.56 70 ARG A CA 1
ATOM 591 C C . ARG A 1 70 ? 13.009 -7.226 -2.202 1.00 98.56 70 ARG A C 1
ATOM 593 O O . ARG A 1 70 ? 13.389 -6.078 -1.978 1.00 98.56 70 ARG A O 1
ATOM 600 N N . THR A 1 71 ? 12.610 -7.628 -3.405 1.00 98.50 71 THR A N 1
ATOM 601 C CA . THR A 1 71 ? 12.632 -6.769 -4.586 1.00 98.50 71 THR A CA 1
ATOM 602 C C . THR A 1 71 ? 11.235 -6.326 -4.994 1.00 98.50 71 THR A C 1
ATOM 604 O O . THR A 1 71 ? 10.219 -6.954 -4.672 1.00 98.50 71 THR A O 1
ATOM 607 N N . ILE A 1 72 ? 11.204 -5.228 -5.743 1.00 98.75 72 ILE A N 1
ATOM 608 C CA . ILE A 1 72 ? 10.035 -4.781 -6.496 1.00 98.75 72 ILE A CA 1
ATOM 609 C C . ILE A 1 72 ? 10.378 -4.898 -7.976 1.00 98.75 72 ILE A C 1
ATOM 611 O O . ILE A 1 72 ? 11.464 -4.492 -8.385 1.00 98.75 72 ILE A O 1
ATOM 615 N N . LYS A 1 73 ? 9.476 -5.428 -8.797 1.00 98.50 73 LYS A N 1
ATOM 616 C CA . LYS A 1 73 ? 9.664 -5.484 -10.252 1.00 98.50 73 LYS A CA 1
ATOM 617 C C . LYS A 1 73 ? 8.618 -4.656 -10.967 1.00 98.50 73 LYS A C 1
ATOM 619 O O . LYS A 1 73 ? 7.450 -4.665 -10.588 1.00 98.50 73 LYS A O 1
ATOM 624 N N . VAL A 1 74 ? 9.063 -3.951 -12.003 1.00 98.12 74 VAL A N 1
ATOM 625 C CA . VAL A 1 74 ? 8.210 -3.210 -12.933 1.00 98.12 74 VAL A CA 1
ATOM 626 C C . VAL A 1 74 ? 8.215 -3.953 -14.259 1.00 98.12 74 VAL A C 1
ATOM 628 O O . VAL A 1 74 ? 9.279 -4.173 -14.844 1.00 98.12 74 VAL A O 1
ATOM 631 N N . TRP A 1 75 ? 7.031 -4.331 -14.718 1.00 98.00 75 TRP A N 1
ATOM 632 C CA . TRP A 1 75 ? 6.804 -5.117 -15.924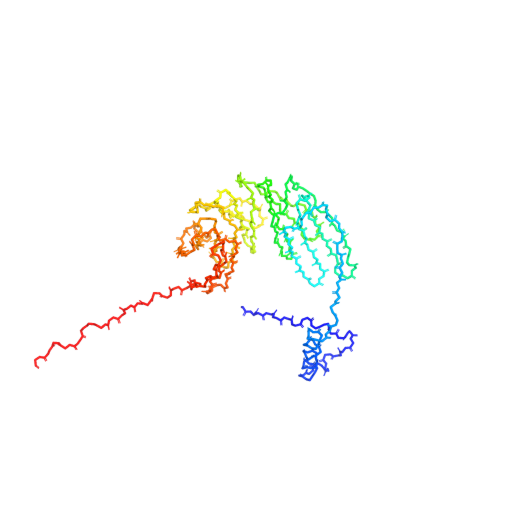 1.00 98.00 75 TRP A CA 1
ATOM 633 C C . TRP A 1 75 ? 6.077 -4.270 -16.951 1.00 98.00 75 TRP A C 1
ATOM 635 O O . TRP A 1 75 ? 5.134 -3.564 -16.604 1.00 98.00 75 TRP A O 1
ATOM 645 N N . ASP A 1 76 ? 6.487 -4.371 -18.204 1.00 96.19 76 ASP A N 1
ATOM 646 C CA . ASP A 1 76 ? 5.811 -3.725 -19.322 1.00 96.19 76 ASP A CA 1
ATOM 647 C C . ASP A 1 76 ? 4.747 -4.670 -19.897 1.00 96.19 76 ASP A C 1
ATOM 649 O O . ASP A 1 76 ? 5.035 -5.830 -20.194 1.00 96.19 76 ASP A O 1
ATOM 653 N N . LEU A 1 77 ? 3.503 -4.197 -20.016 1.00 93.56 77 LEU A N 1
ATOM 654 C CA . LEU A 1 77 ? 2.371 -5.007 -20.483 1.00 93.56 77 LEU A CA 1
ATOM 655 C C . LEU A 1 77 ? 2.317 -5.169 -22.008 1.00 93.56 77 LEU A C 1
ATOM 657 O O . LEU A 1 77 ? 1.584 -6.032 -22.486 1.00 93.56 77 LEU A O 1
ATOM 661 N N . ALA A 1 78 ? 3.091 -4.394 -22.772 1.00 93.88 78 ALA A N 1
ATOM 662 C CA . ALA A 1 78 ? 3.194 -4.564 -24.220 1.00 93.88 78 ALA A CA 1
ATOM 663 C C . ALA A 1 78 ? 4.144 -5.716 -24.592 1.00 93.88 78 ALA A C 1
ATOM 665 O O . ALA A 1 78 ? 3.928 -6.422 -25.577 1.00 93.88 78 ALA A O 1
ATOM 666 N N . THR A 1 79 ? 5.191 -5.919 -23.795 1.00 93.75 79 THR A N 1
ATOM 667 C CA . THR A 1 79 ? 6.256 -6.907 -24.024 1.00 93.75 79 THR A CA 1
ATOM 668 C C . THR A 1 79 ? 6.200 -8.093 -23.064 1.00 93.75 79 THR A C 1
ATOM 670 O O . THR A 1 79 ? 6.800 -9.130 -23.344 1.00 93.75 79 THR A O 1
ATOM 673 N N . TYR A 1 80 ? 5.483 -7.961 -21.945 1.00 94.38 80 TYR A N 1
ATOM 674 C CA . TYR A 1 80 ? 5.435 -8.919 -20.836 1.00 94.38 80 TYR A CA 1
ATOM 675 C C . TYR A 1 80 ? 6.813 -9.212 -20.222 1.00 94.38 80 TYR A C 1
ATOM 677 O O . TYR A 1 80 ? 7.073 -10.314 -19.736 1.00 94.38 80 TYR A O 1
ATOM 685 N N . GLN A 1 81 ? 7.713 -8.226 -20.240 1.00 94.44 81 GLN A N 1
ATOM 686 C CA . GLN A 1 81 ? 9.069 -8.347 -19.707 1.00 94.44 81 GLN A CA 1
ATOM 687 C C . GLN A 1 81 ? 9.285 -7.452 -18.484 1.00 94.44 81 GLN A C 1
ATOM 689 O O . GLN A 1 81 ? 8.695 -6.380 -18.352 1.00 94.44 81 GLN A O 1
ATOM 694 N N . SER A 1 82 ? 10.165 -7.896 -17.581 1.00 95.56 82 SER A N 1
ATOM 695 C CA . SER A 1 82 ? 10.631 -7.083 -16.454 1.00 95.56 82 SER A CA 1
ATOM 696 C C . SER A 1 82 ? 11.549 -5.980 -16.976 1.00 95.56 82 SER A C 1
ATOM 698 O O . SER A 1 82 ? 12.678 -6.256 -17.374 1.00 95.56 82 SER A O 1
ATOM 700 N N . VAL A 1 83 ? 11.105 -4.728 -16.906 1.00 95.56 83 VAL A N 1
ATOM 701 C CA . VAL A 1 83 ? 11.891 -3.563 -17.337 1.00 95.56 83 VAL A CA 1
ATOM 702 C C . VAL A 1 83 ? 12.841 -3.103 -16.235 1.00 95.56 83 VAL A C 1
ATOM 704 O O . VAL A 1 83 ? 13.957 -2.664 -16.513 1.00 95.56 83 VAL A O 1
ATOM 707 N N . ARG A 1 84 ? 12.429 -3.203 -14.963 1.00 96.38 84 ARG A N 1
ATOM 708 C CA . ARG A 1 84 ? 13.252 -2.793 -13.813 1.00 96.38 84 ARG A CA 1
ATOM 709 C C . ARG A 1 84 ? 13.067 -3.720 -12.621 1.00 96.38 84 ARG A C 1
ATOM 711 O O . ARG A 1 84 ? 11.965 -4.190 -12.359 1.00 96.38 84 ARG A O 1
ATOM 718 N N . THR A 1 85 ? 14.155 -3.920 -11.880 1.00 98.00 85 THR A N 1
ATOM 719 C CA . THR A 1 85 ? 14.154 -4.509 -10.535 1.00 98.00 85 THR A CA 1
ATOM 720 C C . THR A 1 85 ? 14.644 -3.440 -9.572 1.00 98.00 85 THR A C 1
ATOM 722 O O . THR A 1 85 ? 15.698 -2.851 -9.803 1.00 98.00 85 THR A O 1
ATOM 725 N N . LEU A 1 86 ? 13.850 -3.141 -8.551 1.00 98.19 86 LEU A N 1
ATOM 726 C CA . LEU A 1 86 ? 14.157 -2.150 -7.532 1.00 98.19 86 LEU A CA 1
ATOM 727 C C . LEU A 1 86 ? 14.552 -2.879 -6.255 1.00 98.19 86 LEU A C 1
ATOM 729 O O . LEU A 1 86 ? 13.821 -3.740 -5.758 1.00 98.19 86 LEU A O 1
ATOM 733 N N . GLU A 1 87 ? 15.715 -2.507 -5.744 1.00 97.88 87 GLU A N 1
ATOM 734 C CA . GLU A 1 87 ? 16.335 -3.085 -4.561 1.00 97.88 87 GLU A CA 1
ATOM 735 C C . GLU A 1 87 ? 16.544 -1.986 -3.518 1.00 97.88 87 GLU A C 1
ATOM 737 O O . GLU A 1 87 ? 16.764 -0.821 -3.850 1.00 97.88 87 GLU A O 1
ATOM 742 N N . GLY A 1 88 ? 16.455 -2.350 -2.242 1.00 97.31 88 GLY A N 1
ATOM 743 C CA . GLY A 1 88 ? 16.665 -1.417 -1.133 1.00 97.31 88 GLY A CA 1
ATOM 744 C C . GLY A 1 88 ? 16.140 -1.956 0.191 1.00 97.31 88 GLY A C 1
ATOM 745 O O . GLY A 1 88 ? 16.792 -1.811 1.227 1.00 97.31 88 GLY A O 1
ATOM 746 N N . HIS A 1 89 ? 15.002 -2.651 0.149 1.00 98.44 89 HIS A N 1
ATOM 747 C CA . HIS A 1 89 ? 14.466 -3.344 1.313 1.00 98.44 89 HIS A CA 1
ATOM 748 C C . HIS A 1 89 ? 15.371 -4.500 1.754 1.00 98.44 89 HIS A C 1
ATOM 750 O O . HIS A 1 89 ? 15.981 -5.199 0.948 1.00 98.44 89 HIS A O 1
ATOM 756 N N . GLN A 1 90 ? 15.444 -4.702 3.068 1.00 98.44 90 GLN A N 1
ATOM 757 C CA . GLN A 1 90 ? 16.180 -5.802 3.704 1.00 98.44 90 GLN A CA 1
ATOM 758 C C . GLN A 1 90 ? 15.254 -6.964 4.091 1.00 98.44 90 GLN A C 1
ATOM 760 O O . GLN A 1 90 ? 15.707 -8.008 4.560 1.00 98.44 90 GLN A O 1
ATOM 765 N N . GLY A 1 91 ? 13.951 -6.786 3.874 1.00 98.50 91 GLY A N 1
ATOM 766 C CA . GLY A 1 91 ? 12.890 -7.740 4.155 1.00 98.50 91 GLY A CA 1
ATOM 767 C C . GLY A 1 91 ? 11.920 -7.862 2.985 1.00 98.50 91 GLY A C 1
ATOM 768 O O . GLY A 1 91 ? 12.086 -7.231 1.945 1.00 98.50 91 GLY A O 1
ATOM 769 N N . SER A 1 92 ? 10.919 -8.717 3.152 1.00 98.69 92 SER A N 1
ATOM 770 C CA . SER A 1 92 ? 9.877 -8.948 2.155 1.00 98.69 92 SER A CA 1
ATOM 771 C C . SER A 1 92 ? 9.070 -7.684 1.905 1.00 98.69 92 SER A C 1
ATOM 773 O O . SER A 1 92 ? 8.644 -7.046 2.864 1.00 98.69 92 SER A O 1
ATOM 775 N N . VAL A 1 93 ? 8.788 -7.370 0.643 1.00 98.81 93 VAL A N 1
ATOM 776 C CA . VAL A 1 93 ? 7.878 -6.278 0.287 1.00 98.81 93 VAL A CA 1
ATOM 777 C C . VAL A 1 93 ? 6.448 -6.789 0.427 1.00 98.81 93 VAL A C 1
ATOM 779 O O . VAL A 1 93 ? 6.047 -7.703 -0.288 1.00 98.81 93 VAL A O 1
ATOM 782 N N . LEU A 1 94 ? 5.701 -6.247 1.387 1.00 98.75 94 LEU A N 1
ATOM 783 C CA . LEU A 1 94 ? 4.383 -6.754 1.789 1.00 98.75 94 LEU A CA 1
ATOM 784 C C . LEU A 1 94 ? 3.233 -5.936 1.203 1.00 98.75 94 LEU A C 1
ATOM 786 O O . LEU A 1 94 ? 2.151 -6.465 0.961 1.00 98.75 94 LEU A O 1
ATOM 790 N N . CYS A 1 95 ? 3.460 -4.648 0.965 1.00 98.56 95 CYS A N 1
ATOM 791 C CA . CYS A 1 95 ? 2.466 -3.738 0.420 1.00 98.56 95 CYS A CA 1
ATOM 792 C C . CYS A 1 95 ? 3.134 -2.696 -0.475 1.00 98.56 95 CYS A C 1
ATOM 794 O O . CYS A 1 95 ? 4.305 -2.354 -0.289 1.00 98.56 95 CYS A O 1
ATOM 796 N N . LEU A 1 96 ? 2.388 -2.216 -1.466 1.00 98.19 96 LEU A N 1
ATOM 797 C CA . LEU A 1 96 ? 2.815 -1.120 -2.319 1.00 98.19 96 LEU A CA 1
ATOM 798 C C . LEU A 1 96 ? 1.599 -0.349 -2.839 1.00 98.19 96 LEU A C 1
ATOM 800 O O . LEU A 1 96 ? 0.552 -0.940 -3.120 1.00 98.19 96 LEU A O 1
ATOM 804 N N . GLN A 1 97 ? 1.763 0.959 -2.998 1.00 98.06 97 GLN A N 1
ATOM 805 C CA . GLN A 1 97 ? 0.818 1.837 -3.681 1.00 98.06 97 GLN A CA 1
ATOM 806 C C . GLN A 1 97 ? 1.600 2.884 -4.474 1.00 98.06 97 GLN A C 1
ATOM 808 O O . GLN A 1 97 ? 2.662 3.327 -4.035 1.00 98.06 97 GLN A O 1
ATOM 813 N N . TYR A 1 98 ? 1.094 3.274 -5.642 1.00 97.00 98 TYR A N 1
ATOM 814 C CA . TYR A 1 98 ? 1.707 4.312 -6.464 1.00 97.00 98 TYR A CA 1
ATOM 815 C C . TYR A 1 98 ? 0.665 5.284 -7.013 1.00 97.00 98 TYR A C 1
ATOM 817 O O . TYR A 1 98 ? -0.521 4.965 -7.093 1.00 97.00 98 TYR A O 1
ATOM 825 N N . ASN A 1 99 ? 1.131 6.470 -7.382 1.00 95.25 99 ASN A N 1
ATOM 826 C CA . ASN A 1 99 ? 0.420 7.442 -8.202 1.00 95.25 99 ASN A CA 1
ATOM 827 C C . ASN A 1 99 ? 1.342 7.892 -9.353 1.00 95.25 99 ASN A C 1
ATOM 829 O O . ASN A 1 99 ? 2.348 7.244 -9.641 1.00 95.25 99 ASN A O 1
ATOM 833 N N . HIS A 1 100 ? 1.010 8.983 -10.040 1.00 92.19 100 HIS A N 1
ATOM 834 C CA . HIS A 1 100 ? 1.826 9.457 -11.161 1.00 92.19 100 HIS A CA 1
ATOM 835 C C . HIS A 1 100 ? 3.252 9.886 -10.769 1.00 92.19 100 HIS A C 1
ATOM 837 O O . HIS A 1 100 ? 4.157 9.742 -11.591 1.00 92.19 100 HIS A O 1
ATOM 843 N N . ASP A 1 101 ? 3.469 10.349 -9.535 1.00 94.81 101 ASP A N 1
ATOM 844 C CA . ASP A 1 101 ? 4.738 10.953 -9.113 1.00 94.81 101 ASP A CA 1
ATOM 845 C C . ASP A 1 101 ? 5.612 9.992 -8.306 1.00 94.81 101 ASP A C 1
ATOM 847 O O . ASP A 1 101 ? 6.823 9.898 -8.529 1.00 94.81 101 ASP A O 1
ATOM 851 N N . ILE A 1 102 ? 5.008 9.275 -7.35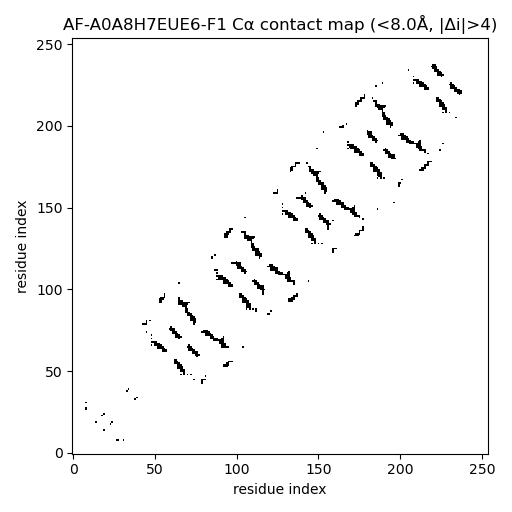5 1.00 97.44 102 ILE A N 1
ATOM 852 C CA . ILE A 1 102 ? 5.718 8.421 -6.408 1.00 97.44 102 ILE A CA 1
ATOM 853 C C . ILE A 1 102 ? 5.083 7.040 -6.277 1.00 97.44 102 ILE A C 1
ATOM 855 O O . ILE A 1 102 ? 3.886 6.830 -6.470 1.00 97.44 102 ILE A O 1
ATOM 859 N N . MET A 1 103 ? 5.914 6.097 -5.858 1.00 98.12 103 MET A N 1
ATOM 860 C CA . MET A 1 103 ? 5.489 4.820 -5.305 1.00 98.12 103 MET A CA 1
ATOM 861 C C . MET A 1 103 ? 5.972 4.722 -3.868 1.00 98.12 103 MET A C 1
ATOM 863 O O . MET A 1 103 ? 7.073 5.158 -3.547 1.00 98.12 103 MET A O 1
ATOM 867 N N . VAL A 1 104 ? 5.179 4.101 -3.005 1.00 98.69 104 VAL A N 1
ATOM 868 C CA . VAL A 1 104 ? 5.574 3.765 -1.640 1.00 98.69 104 VAL A CA 1
ATOM 869 C C . VAL A 1 104 ? 5.468 2.262 -1.458 1.00 98.69 104 VAL A C 1
ATOM 871 O O . VAL A 1 104 ? 4.437 1.668 -1.767 1.00 98.69 104 VAL A O 1
ATOM 874 N N . SER A 1 105 ? 6.529 1.650 -0.942 1.00 98.75 105 SER A N 1
ATOM 875 C CA . SER A 1 105 ? 6.562 0.236 -0.573 1.00 98.75 105 SER A CA 1
ATOM 876 C C . SER A 1 105 ? 6.754 0.074 0.926 1.00 98.75 105 SER A C 1
ATOM 878 O O . SER A 1 105 ? 7.555 0.789 1.524 1.00 98.75 105 SER A O 1
ATOM 880 N N . GLY A 1 106 ? 6.033 -0.869 1.528 1.00 98.75 106 GLY A N 1
ATOM 881 C CA . GLY A 1 106 ? 6.192 -1.269 2.924 1.00 98.75 106 GLY A CA 1
ATOM 882 C C . GLY A 1 106 ? 6.733 -2.690 3.033 1.00 98.75 106 GLY A C 1
ATOM 883 O O . GLY A 1 106 ? 6.379 -3.570 2.241 1.00 98.75 106 GLY A O 1
ATOM 884 N N . SER A 1 107 ? 7.609 -2.913 4.011 1.00 98.81 107 SER A N 1
ATOM 885 C CA . SER A 1 107 ? 8.374 -4.152 4.129 1.00 98.81 107 SER A CA 1
ATOM 886 C C . SER A 1 107 ? 8.324 -4.777 5.521 1.00 98.81 107 SER A C 1
ATOM 888 O O . SER A 1 107 ? 8.037 -4.135 6.539 1.00 98.81 107 SER A O 1
ATOM 890 N N . SER A 1 108 ? 8.657 -6.067 5.574 1.00 98.75 108 SER A N 1
ATOM 891 C CA . SER A 1 108 ? 8.910 -6.787 6.820 1.00 98.75 108 SER A CA 1
ATOM 892 C C . SER A 1 108 ? 10.162 -6.291 7.559 1.00 98.75 108 SER A C 1
ATOM 894 O O . SER A 1 108 ? 10.341 -6.642 8.719 1.00 98.75 108 SER A O 1
ATOM 896 N N . ASP A 1 109 ? 11.010 -5.471 6.928 1.00 98.62 109 ASP A N 1
ATOM 897 C CA . ASP A 1 109 ? 12.153 -4.792 7.570 1.00 98.62 109 ASP A CA 1
ATOM 898 C C . ASP A 1 109 ? 11.774 -3.560 8.411 1.00 98.62 109 ASP A C 1
ATOM 900 O O . ASP A 1 109 ? 12.658 -2.834 8.857 1.00 98.62 109 ASP A O 1
ATOM 904 N N . THR A 1 110 ? 10.471 -3.341 8.621 1.00 98.69 110 THR A N 1
ATOM 905 C CA . THR A 1 110 ? 9.877 -2.244 9.406 1.00 98.69 110 THR A CA 1
ATOM 906 C C . THR A 1 110 ? 9.991 -0.850 8.785 1.00 98.69 110 THR A C 1
ATOM 908 O O . THR A 1 110 ? 9.575 0.140 9.393 1.00 98.69 110 THR A O 1
ATOM 911 N N . THR A 1 111 ? 10.503 -0.747 7.558 1.00 98.69 111 THR A N 1
ATOM 912 C CA . THR A 1 111 ? 10.626 0.521 6.837 1.00 98.69 111 THR A CA 1
ATOM 913 C C . THR A 1 111 ? 9.626 0.635 5.697 1.00 98.69 111 THR A C 1
ATOM 915 O O . THR A 1 111 ? 9.110 -0.360 5.176 1.00 98.69 111 THR A O 1
ATOM 918 N N . LEU A 1 112 ? 9.379 1.881 5.295 1.00 98.81 112 LEU A N 1
ATOM 919 C CA . LEU A 1 112 ? 8.829 2.180 3.982 1.00 98.81 112 LEU A CA 1
ATOM 920 C C . LEU A 1 112 ? 9.900 2.837 3.119 1.00 98.81 112 LEU A C 1
ATOM 922 O O . LEU A 1 112 ? 10.719 3.603 3.627 1.00 98.81 112 LEU A O 1
ATOM 926 N N . ILE A 1 113 ? 9.880 2.581 1.817 1.00 98.75 113 ILE A N 1
ATOM 927 C CA . ILE A 1 113 ? 10.698 3.317 0.850 1.00 98.75 113 ILE A CA 1
ATOM 928 C C . ILE A 1 113 ? 9.759 4.056 -0.094 1.00 98.75 113 ILE A C 1
ATOM 930 O O . ILE A 1 113 ? 8.808 3.478 -0.619 1.00 98.75 113 ILE A O 1
ATOM 934 N N . VAL A 1 114 ? 10.024 5.347 -0.286 1.00 98.62 114 VAL A N 1
ATOM 935 C CA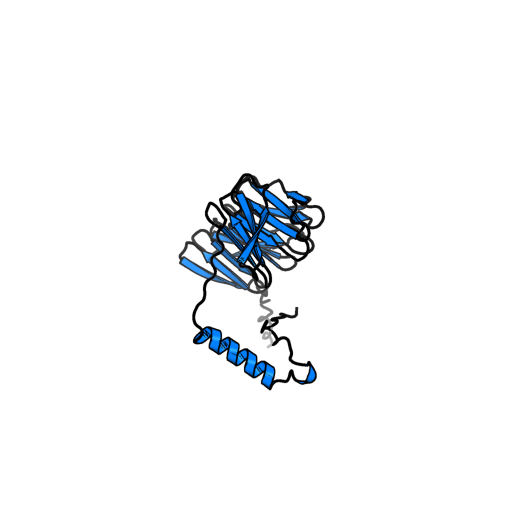 . VAL A 1 114 ? 9.366 6.160 -1.308 1.00 98.62 114 VAL A CA 1
ATOM 936 C C . VAL A 1 114 ? 10.282 6.212 -2.520 1.00 98.62 114 VAL A C 1
ATOM 938 O O . VAL A 1 114 ? 11.463 6.533 -2.389 1.00 98.62 114 VAL A O 1
ATOM 941 N N . TRP A 1 115 ? 9.732 5.926 -3.688 1.00 98.44 115 TRP A N 1
ATOM 942 C CA . TRP A 1 115 ? 10.421 5.840 -4.967 1.00 98.44 115 TRP A CA 1
ATOM 943 C C . TRP A 1 115 ? 9.860 6.895 -5.911 1.00 98.44 115 TRP A C 1
ATOM 945 O O . TRP A 1 115 ? 8.656 7.139 -5.924 1.00 98.44 115 TRP A O 1
ATOM 955 N N . ASP A 1 116 ? 10.722 7.495 -6.719 1.00 97.56 116 ASP A N 1
ATOM 956 C CA . ASP A 1 116 ? 10.322 8.390 -7.804 1.00 97.56 116 ASP A CA 1
ATOM 957 C C . ASP A 1 116 ? 9.816 7.557 -8.990 1.00 97.56 116 ASP A C 1
ATOM 959 O O . ASP A 1 116 ? 10.537 6.686 -9.478 1.00 97.56 116 ASP A O 1
ATOM 963 N N . MET A 1 117 ? 8.592 7.795 -9.469 1.00 95.56 117 MET A N 1
ATOM 964 C CA . MET A 1 117 ? 7.993 6.979 -10.539 1.00 95.56 117 MET A CA 1
ATOM 965 C C . MET A 1 117 ? 8.590 7.232 -11.922 1.00 95.56 117 MET A C 1
ATOM 967 O O . MET A 1 117 ? 8.476 6.381 -12.804 1.00 95.56 117 MET A O 1
ATOM 971 N N . ARG A 1 118 ? 9.266 8.366 -12.123 1.00 95.25 118 ARG A N 1
ATOM 972 C CA . ARG A 1 118 ? 9.901 8.723 -13.396 1.00 95.25 118 ARG A CA 1
ATOM 973 C C . ARG A 1 118 ? 11.266 8.054 -13.555 1.00 95.25 118 ARG A C 1
ATOM 975 O O . ARG A 1 118 ? 11.635 7.633 -14.646 1.00 95.25 118 ARG A O 1
ATOM 982 N N . THR A 1 119 ? 12.037 7.980 -12.478 1.00 96.31 119 THR A N 1
ATOM 983 C CA . THR A 1 119 ? 13.417 7.470 -12.463 1.00 96.31 119 THR A CA 1
ATOM 984 C C . THR A 1 119 ? 13.522 6.064 -11.882 1.00 96.31 119 THR A C 1
ATOM 986 O O . THR A 1 119 ? 14.485 5.347 -12.183 1.00 96.31 119 THR A O 1
ATOM 989 N N . LEU A 1 120 ? 12.525 5.657 -11.089 1.00 96.19 120 LEU A N 1
ATOM 990 C CA . LEU A 1 120 ? 12.474 4.419 -10.314 1.00 96.19 120 LEU A CA 1
ATOM 991 C C . LEU A 1 120 ? 13.679 4.283 -9.379 1.00 96.19 120 LEU A C 1
ATOM 993 O O . LEU A 1 120 ? 14.299 3.226 -9.288 1.00 96.19 120 LEU A O 1
ATOM 997 N N . GLN A 1 121 ? 14.037 5.391 -8.730 1.00 97.19 121 GLN A N 1
ATOM 998 C CA . GLN A 1 121 ? 15.087 5.466 -7.717 1.00 97.19 121 GLN A CA 1
ATOM 999 C C . GLN A 1 121 ? 14.476 5.773 -6.345 1.00 97.19 121 GLN A C 1
ATOM 1001 O O . GLN A 1 121 ? 13.459 6.472 -6.275 1.00 97.19 121 GLN A O 1
ATOM 1006 N N . PRO A 1 122 ? 15.065 5.265 -5.248 1.00 97.56 122 PRO A N 1
ATOM 1007 C CA . PRO A 1 122 ? 14.594 5.578 -3.908 1.00 97.56 122 PRO A CA 1
ATOM 1008 C C . PRO A 1 122 ? 14.833 7.064 -3.605 1.00 97.56 122 PRO A C 1
ATOM 1010 O O . PRO A 1 122 ? 15.956 7.555 -3.678 1.00 97.56 122 PRO A O 1
ATOM 1013 N N . LEU A 1 123 ? 13.769 7.778 -3.243 1.00 97.38 123 LEU A N 1
ATOM 1014 C CA . LEU A 1 123 ? 13.822 9.170 -2.796 1.00 97.38 123 LEU A CA 1
ATOM 1015 C C . LEU A 1 123 ? 14.166 9.270 -1.311 1.00 97.38 123 LEU A C 1
ATOM 1017 O O . LEU A 1 123 ? 14.919 10.148 -0.899 1.00 97.38 123 LEU A O 1
ATOM 1021 N N . ARG A 1 124 ? 13.563 8.403 -0.490 1.00 96.75 124 ARG A N 1
ATOM 1022 C CA . ARG A 1 124 ? 13.684 8.436 0.975 1.00 96.75 124 ARG A CA 1
ATOM 1023 C C . ARG A 1 124 ? 13.233 7.123 1.605 1.00 96.75 124 ARG A C 1
ATOM 1025 O O . ARG A 1 124 ? 12.410 6.399 1.047 1.00 96.75 124 ARG A O 1
ATOM 1032 N N . THR A 1 125 ? 13.734 6.861 2.808 1.00 98.31 125 THR A N 1
ATOM 1033 C CA . THR A 1 125 ? 13.328 5.728 3.647 1.00 98.31 125 THR A CA 1
ATOM 1034 C C . THR A 1 125 ? 12.623 6.250 4.891 1.00 98.31 125 THR A C 1
ATOM 1036 O O . THR A 1 125 ? 13.223 6.970 5.690 1.00 98.31 125 THR A O 1
ATOM 1039 N N . LEU A 1 126 ? 11.361 5.872 5.071 1.00 98.56 126 LEU A N 1
ATOM 1040 C CA . LEU A 1 126 ? 10.553 6.242 6.227 1.00 98.56 126 LEU A CA 1
ATOM 1041 C C . LEU A 1 126 ? 10.790 5.212 7.333 1.00 98.56 126 LEU A C 1
ATOM 1043 O O . LEU A 1 126 ? 10.506 4.022 7.173 1.00 98.56 126 LEU A O 1
ATOM 1047 N N . ARG A 1 127 ? 11.346 5.673 8.455 1.00 98.44 127 ARG A N 1
ATOM 1048 C CA . ARG A 1 127 ? 11.684 4.839 9.614 1.00 98.44 127 ARG A CA 1
ATOM 1049 C C . ARG A 1 127 ? 10.836 5.240 10.806 1.00 98.44 127 ARG A C 1
ATOM 1051 O O . ARG A 1 127 ? 10.713 6.421 11.117 1.00 98.44 127 ARG A O 1
ATOM 1058 N N . GLY A 1 128 ? 10.275 4.251 11.493 1.00 97.94 128 GLY A N 1
ATOM 1059 C CA . GLY A 1 128 ? 9.537 4.486 12.729 1.00 97.94 128 GLY A CA 1
ATOM 1060 C C . GLY A 1 128 ? 8.691 3.303 13.179 1.00 97.94 128 GLY A C 1
ATOM 1061 O O . GLY A 1 128 ? 8.557 3.094 14.381 1.00 97.94 128 GLY A O 1
ATOM 1062 N N . HIS A 1 129 ? 8.139 2.518 12.252 1.00 98.62 129 HIS A N 1
ATOM 1063 C CA . HIS A 1 129 ? 7.496 1.260 12.627 1.00 98.62 129 HIS A CA 1
ATOM 1064 C C . HIS A 1 129 ? 8.511 0.309 13.269 1.00 98.62 129 HIS A C 1
ATOM 1066 O O . HIS A 1 129 ? 9.686 0.279 12.892 1.00 98.62 129 HIS A O 1
ATOM 1072 N N . THR A 1 130 ? 8.054 -0.445 14.264 1.00 98.56 130 THR A N 1
ATOM 1073 C CA . THR A 1 130 ? 8.882 -1.379 15.049 1.00 98.56 130 THR A CA 1
ATOM 1074 C C . THR A 1 130 ? 8.627 -2.838 14.680 1.00 98.56 130 THR A C 1
ATOM 1076 O O . THR A 1 130 ? 9.292 -3.735 15.191 1.00 98.56 130 THR A O 1
ATOM 1079 N N . ALA A 1 131 ? 7.688 -3.082 13.767 1.00 98.69 131 ALA A N 1
ATOM 1080 C CA . ALA A 1 131 ? 7.412 -4.382 13.177 1.00 98.69 131 ALA A CA 1
ATOM 1081 C C . ALA A 1 131 ? 7.024 -4.220 11.696 1.00 98.69 131 ALA A C 1
ATOM 1083 O O . ALA A 1 131 ? 7.139 -3.136 11.127 1.00 98.69 131 ALA A O 1
ATOM 1084 N N . HIS A 1 132 ? 6.609 -5.319 11.063 1.00 98.62 132 HIS A N 1
ATOM 1085 C CA . HIS A 1 132 ? 6.324 -5.371 9.628 1.00 98.62 132 HIS A CA 1
ATOM 1086 C C . HIS A 1 132 ? 5.281 -4.328 9.213 1.00 98.62 132 HIS A C 1
ATOM 1088 O O . HIS A 1 132 ? 4.205 -4.280 9.811 1.00 98.62 132 HIS A O 1
ATOM 1094 N N . VAL A 1 133 ? 5.558 -3.579 8.146 1.00 98.81 133 VAL A N 1
ATOM 1095 C CA . VAL A 1 133 ? 4.568 -2.704 7.507 1.00 98.81 133 VAL A CA 1
ATOM 1096 C C . VAL A 1 133 ? 3.641 -3.572 6.659 1.00 98.81 133 VAL A C 1
ATOM 1098 O O . VAL A 1 133 ? 4.098 -4.250 5.743 1.00 98.81 133 VAL A O 1
ATOM 1101 N N . LEU A 1 134 ? 2.353 -3.601 6.998 1.00 98.75 134 LEU A N 1
ATOM 1102 C CA . LEU A 1 134 ? 1.371 -4.531 6.424 1.00 98.75 134 LEU A CA 1
ATOM 1103 C C . LEU A 1 134 ? 0.551 -3.911 5.294 1.00 98.75 134 LEU A C 1
ATOM 1105 O O . LEU A 1 134 ? 0.066 -4.626 4.413 1.00 98.75 134 LEU A O 1
ATOM 1109 N N . ASP A 1 135 ? 0.383 -2.592 5.323 1.00 98.69 135 ASP A N 1
ATOM 1110 C CA . ASP A 1 135 ? -0.395 -1.873 4.327 1.00 98.69 135 ASP A CA 1
ATOM 1111 C C . ASP A 1 135 ? 0.031 -0.406 4.259 1.00 98.69 135 ASP A C 1
ATOM 1113 O O . ASP A 1 135 ? 0.573 0.154 5.220 1.00 98.69 135 ASP A O 1
ATOM 1117 N N . VAL A 1 136 ? -0.180 0.201 3.097 1.00 98.56 136 VAL A N 1
ATOM 1118 C CA . VAL A 1 136 ? 0.132 1.604 2.842 1.00 98.56 136 VAL A CA 1
ATOM 1119 C C . VAL A 1 136 ? -0.959 2.198 1.971 1.00 98.56 136 VAL A C 1
ATOM 1121 O O . VAL A 1 136 ? -1.417 1.555 1.031 1.00 98.56 136 VAL A O 1
ATOM 1124 N N . CYS A 1 137 ? -1.348 3.429 2.275 1.00 97.44 137 CYS A N 1
ATOM 1125 C CA . CYS A 1 137 ? -2.120 4.258 1.371 1.00 97.44 137 CYS A CA 1
ATOM 1126 C C . CYS A 1 137 ? -1.574 5.678 1.308 1.00 97.44 137 CYS A C 1
ATOM 1128 O O . CYS A 1 137 ? -0.823 6.108 2.182 1.00 97.44 137 CYS A O 1
ATOM 1130 N N . LEU A 1 138 ? -1.887 6.391 0.231 1.00 96.06 138 LEU A N 1
ATOM 1131 C CA . LEU A 1 138 ? -1.387 7.742 0.011 1.00 96.06 138 LEU A CA 1
ATOM 1132 C C . LEU A 1 138 ? -2.403 8.599 -0.737 1.00 96.06 138 LEU A C 1
ATOM 1134 O O . LEU A 1 138 ? -3.167 8.096 -1.562 1.00 96.06 138 LEU A O 1
ATOM 1138 N N . ASP A 1 139 ? -2.374 9.891 -0.444 1.00 95.19 139 ASP A N 1
ATOM 1139 C CA . ASP A 1 139 ? -2.977 10.954 -1.240 1.00 95.19 139 ASP A CA 1
ATOM 1140 C C . ASP A 1 139 ? -1.907 12.016 -1.553 1.00 95.19 139 ASP A C 1
ATOM 1142 O O . ASP A 1 139 ? -0.717 11.790 -1.343 1.00 95.19 139 ASP A O 1
ATOM 1146 N N . GLU A 1 140 ? -2.310 13.172 -2.076 1.00 93.12 140 GLU A N 1
ATOM 1147 C CA . GLU A 1 140 ? -1.387 14.257 -2.446 1.00 93.12 140 GLU A CA 1
ATOM 1148 C C . GLU A 1 140 ? -0.714 14.942 -1.239 1.00 93.12 140 GLU A C 1
ATOM 1150 O O . GLU A 1 140 ? 0.193 15.757 -1.410 1.00 93.12 140 GLU A O 1
ATOM 1155 N N . LYS A 1 141 ? -1.155 14.650 -0.009 1.00 95.56 141 LYS A N 1
ATOM 1156 C CA . LYS A 1 141 ? -0.715 15.328 1.216 1.00 95.56 141 LYS A CA 1
ATOM 1157 C C . LYS A 1 141 ? -0.087 14.384 2.234 1.00 95.56 141 LYS A C 1
ATOM 1159 O O . LYS A 1 141 ? 0.830 14.778 2.958 1.00 95.56 141 LYS A O 1
ATOM 1164 N N . TYR A 1 142 ? -0.553 13.147 2.293 1.00 97.62 142 TYR A N 1
ATOM 1165 C CA . TYR A 1 142 ? -0.212 12.184 3.317 1.00 97.62 142 TYR A CA 1
ATOM 1166 C C . TYR A 1 142 ? 0.169 10.839 2.717 1.00 97.62 142 TYR A C 1
ATOM 1168 O O . TYR A 1 142 ? -0.469 10.324 1.802 1.00 97.62 142 TYR A O 1
ATOM 1176 N N . ILE A 1 143 ? 1.170 10.221 3.330 1.00 98.38 143 ILE A N 1
ATOM 1177 C CA . ILE A 1 143 ? 1.394 8.781 3.253 1.00 98.38 143 ILE A CA 1
ATOM 1178 C C . ILE A 1 143 ? 0.934 8.215 4.592 1.00 98.38 143 ILE A C 1
ATOM 1180 O O . ILE A 1 143 ? 1.315 8.717 5.649 1.00 98.38 143 ILE A O 1
ATOM 1184 N N . VAL A 1 144 ? 0.116 7.174 4.569 1.00 98.62 144 VAL A N 1
ATOM 1185 C CA . VAL A 1 144 ? -0.398 6.500 5.760 1.00 98.62 144 VAL A CA 1
ATOM 1186 C C . VAL A 1 144 ? 0.036 5.046 5.702 1.00 98.62 144 VAL A C 1
ATOM 1188 O O . VAL A 1 144 ? -0.146 4.377 4.691 1.00 98.62 144 VAL A O 1
ATOM 1191 N N . SER A 1 145 ? 0.626 4.549 6.781 1.00 98.75 145 SER A N 1
ATOM 1192 C CA . SER A 1 145 ? 1.127 3.180 6.863 1.00 98.75 145 SER A CA 1
ATOM 1193 C C . SER A 1 145 ? 0.588 2.473 8.091 1.00 98.75 145 SER A C 1
ATOM 1195 O O . SER A 1 145 ? 0.466 3.077 9.156 1.00 98.75 145 SER A O 1
ATOM 1197 N N . SER A 1 146 ? 0.286 1.187 7.954 1.00 98.69 146 SER A N 1
ATOM 1198 C CA . SER A 1 146 ? -0.159 0.335 9.052 1.00 98.69 146 SER A CA 1
ATOM 1199 C C . SER A 1 146 ? 0.809 -0.813 9.277 1.00 98.69 146 SER A C 1
ATOM 1201 O O . SER A 1 146 ? 1.509 -1.251 8.360 1.00 98.69 146 SER A O 1
ATOM 1203 N N . SER A 1 147 ? 0.879 -1.299 10.513 1.00 98.81 147 SER A N 1
ATOM 1204 C CA . SER A 1 147 ? 1.927 -2.234 10.901 1.00 98.81 147 SER A CA 1
ATOM 1205 C C . SER A 1 147 ? 1.456 -3.297 11.881 1.00 98.81 147 SER A C 1
ATOM 1207 O O . SER A 1 147 ? 0.469 -3.161 12.613 1.00 98.81 147 SER A O 1
ATOM 1209 N N . LYS A 1 148 ? 2.237 -4.376 11.922 1.00 98.69 148 LYS A N 1
ATOM 1210 C CA . LYS A 1 148 ? 2.142 -5.426 12.933 1.00 98.69 148 LYS A CA 1
ATOM 1211 C C . LYS A 1 148 ? 2.439 -4.910 14.348 1.00 98.69 148 LYS A C 1
ATOM 1213 O O . LYS A 1 148 ? 2.070 -5.572 15.311 1.00 98.69 148 LYS A O 1
ATOM 1218 N N . ASP A 1 149 ? 3.040 -3.726 14.476 1.00 98.62 149 ASP A N 1
ATOM 1219 C CA . ASP A 1 149 ? 3.277 -3.037 15.753 1.00 98.62 149 ASP A CA 1
ATOM 1220 C C . ASP A 1 149 ? 2.027 -2.372 16.351 1.00 98.62 149 ASP A C 1
ATOM 1222 O O . ASP A 1 149 ? 2.134 -1.669 17.351 1.00 98.62 149 ASP A O 1
ATOM 1226 N N . GLN A 1 150 ? 0.849 -2.632 15.771 1.00 98.69 150 GLN A N 1
ATOM 1227 C CA . GLN A 1 150 ? -0.456 -2.153 16.240 1.00 98.69 150 GLN A CA 1
ATOM 1228 C C . GLN A 1 150 ? -0.684 -0.647 16.032 1.00 98.69 150 GLN A C 1
ATOM 1230 O O . GLN A 1 150 ? -1.708 -0.108 16.457 1.00 98.69 150 GLN A O 1
ATOM 1235 N N . THR A 1 151 ? 0.237 0.041 15.350 1.00 98.69 151 THR A N 1
ATOM 1236 C CA . THR A 1 151 ? 0.134 1.476 15.077 1.00 98.69 151 THR A CA 1
ATOM 1237 C C . THR A 1 151 ? -0.173 1.770 13.615 1.00 98.69 151 THR A C 1
ATOM 1239 O O . THR A 1 151 ? 0.119 0.987 12.703 1.00 98.69 151 THR A O 1
ATOM 1242 N N . ILE A 1 152 ? -0.740 2.953 13.399 1.00 98.81 152 ILE A N 1
ATOM 1243 C CA . ILE A 1 152 ? -0.821 3.597 12.090 1.00 98.81 152 ILE A CA 1
ATOM 1244 C C . ILE A 1 152 ? 0.073 4.832 12.149 1.00 98.81 152 ILE A C 1
ATOM 1246 O O . ILE A 1 152 ? 0.031 5.587 13.120 1.00 98.81 152 ILE A O 1
ATOM 1250 N N . ARG A 1 153 ? 0.893 5.060 11.129 1.00 98.69 153 ARG A N 1
ATOM 1251 C CA . ARG A 1 153 ? 1.742 6.250 11.032 1.00 98.69 153 ARG A CA 1
ATOM 1252 C C . ARG A 1 153 ? 1.317 7.103 9.857 1.00 98.69 153 ARG A C 1
ATOM 1254 O O . ARG A 1 153 ? 0.999 6.580 8.795 1.00 98.69 153 ARG A O 1
ATOM 1261 N N . ILE A 1 154 ? 1.321 8.412 10.072 1.00 98.56 154 ILE A N 1
ATOM 1262 C CA . ILE A 1 154 ? 1.043 9.412 9.046 1.00 98.56 154 ILE A CA 1
ATOM 1263 C C . ILE A 1 154 ? 2.339 10.164 8.787 1.00 98.56 154 ILE A C 1
ATOM 1265 O O . ILE A 1 154 ? 2.973 10.662 9.723 1.00 98.56 154 ILE A O 1
ATOM 1269 N N . TRP A 1 155 ? 2.702 10.263 7.521 1.00 98.44 155 TRP A N 1
ATOM 1270 C CA . TRP A 1 155 ? 3.886 10.943 7.026 1.00 98.44 155 TRP A CA 1
ATOM 1271 C C . TRP A 1 155 ? 3.460 12.033 6.054 1.00 98.44 155 TRP A C 1
ATOM 1273 O O . TRP A 1 155 ? 2.448 11.909 5.365 1.00 98.44 155 TRP A O 1
ATOM 1283 N N . ASP A 1 156 ? 4.241 13.098 5.995 1.00 97.81 156 ASP A N 1
ATOM 1284 C CA . ASP A 1 156 ? 4.073 14.141 4.996 1.00 97.81 156 ASP A CA 1
ATOM 1285 C C . ASP A 1 156 ? 4.465 13.605 3.612 1.00 97.81 156 ASP A C 1
ATOM 1287 O O . ASP A 1 156 ? 5.544 13.031 3.456 1.00 97.81 156 ASP A O 1
ATOM 1291 N N . TYR A 1 157 ? 3.601 13.780 2.612 1.00 96.75 157 TYR A N 1
ATOM 1292 C CA . TYR A 1 157 ? 3.815 13.247 1.262 1.00 96.75 157 TYR A CA 1
ATOM 1293 C C . TYR A 1 157 ? 5.072 13.817 0.590 1.00 96.75 157 TYR A C 1
ATOM 1295 O O . TYR A 1 157 ? 5.874 13.073 0.024 1.00 96.75 157 TYR A O 1
ATOM 1303 N N . ALA A 1 158 ? 5.283 15.132 0.688 1.00 95.69 158 ALA A N 1
ATOM 1304 C CA . ALA A 1 158 ? 6.364 15.815 -0.018 1.00 95.69 158 ALA A CA 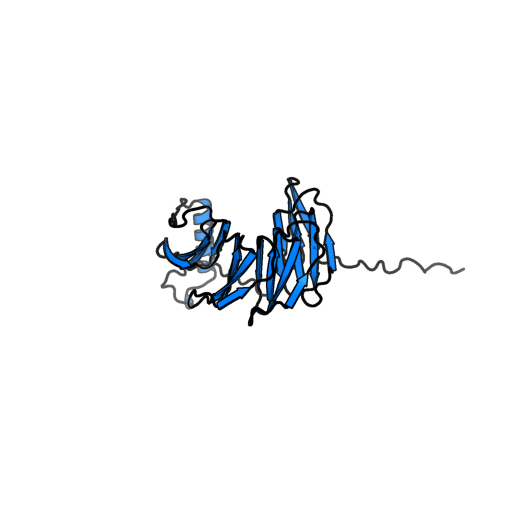1
ATOM 1305 C C . ALA A 1 158 ? 7.738 15.555 0.621 1.00 95.69 158 ALA A C 1
ATOM 1307 O O . ALA A 1 158 ? 8.745 15.355 -0.068 1.00 95.69 158 ALA A O 1
ATOM 1308 N N . THR A 1 159 ? 7.794 15.565 1.953 1.00 95.94 159 THR A N 1
ATOM 1309 C CA . THR A 1 159 ? 9.048 15.495 2.713 1.00 95.94 159 THR A CA 1
ATOM 1310 C C . THR A 1 159 ? 9.355 14.098 3.244 1.00 95.94 159 THR A C 1
ATOM 1312 O O . THR A 1 159 ? 10.528 13.750 3.390 1.00 95.94 159 THR A O 1
ATOM 1315 N N . GLY A 1 160 ? 8.340 13.268 3.492 1.00 95.88 160 GLY A N 1
ATOM 1316 C CA . GLY A 1 160 ? 8.467 11.997 4.208 1.00 95.88 160 GLY A CA 1
ATOM 1317 C C . GLY A 1 160 ? 8.637 12.157 5.721 1.00 9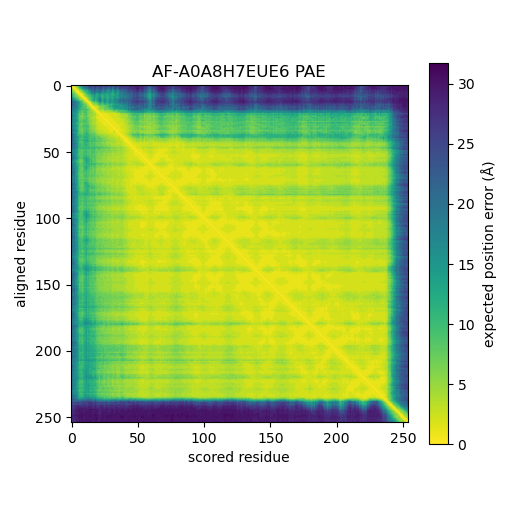5.88 160 GLY A C 1
ATOM 1318 O O . GLY A 1 160 ? 8.946 11.186 6.410 1.00 95.88 160 GLY A O 1
ATOM 1319 N N . ASN A 1 161 ? 8.464 13.363 6.263 1.00 97.50 161 ASN A N 1
ATOM 1320 C CA . ASN A 1 161 ? 8.596 13.582 7.698 1.00 97.50 161 ASN A CA 1
ATOM 1321 C C . ASN A 1 161 ? 7.444 12.905 8.460 1.00 97.50 161 ASN A C 1
ATOM 1323 O O . ASN A 1 161 ? 6.297 12.968 8.009 1.00 97.50 161 ASN A O 1
ATOM 1327 N N . PRO A 1 162 ? 7.706 12.280 9.623 1.00 97.50 162 PRO A N 1
ATOM 1328 C CA . PRO A 1 162 ? 6.645 11.736 10.459 1.00 97.50 162 PRO A CA 1
ATOM 1329 C C . PRO A 1 162 ? 5.775 12.877 10.988 1.00 97.50 162 PRO A C 1
ATOM 1331 O O . PRO A 1 162 ? 6.269 13.792 11.643 1.00 97.50 162 PRO A O 1
ATOM 1334 N N . LEU A 1 163 ? 4.474 12.806 10.725 1.00 97.75 163 LEU A N 1
ATOM 1335 C CA . LEU A 1 163 ? 3.500 13.774 11.220 1.00 97.75 163 LEU A CA 1
ATOM 1336 C C . LEU A 1 163 ? 2.819 13.272 12.486 1.00 97.75 163 LEU A C 1
ATOM 1338 O O . LEU A 1 163 ? 2.658 14.033 13.438 1.00 97.75 163 LEU A O 1
ATOM 1342 N N . ARG A 1 164 ? 2.389 12.003 12.502 1.00 97.50 164 ARG A N 1
ATOM 1343 C CA . ARG A 1 164 ? 1.646 11.422 13.630 1.00 97.50 164 ARG A CA 1
ATOM 1344 C C . ARG A 1 164 ? 1.868 9.922 13.757 1.00 97.50 164 ARG A C 1
ATOM 1346 O O . ARG A 1 164 ? 2.131 9.225 12.777 1.00 97.50 164 ARG A O 1
ATOM 1353 N N . VAL A 1 165 ? 1.668 9.436 14.977 1.00 98.31 165 VAL A N 1
ATOM 1354 C CA . VAL A 1 165 ? 1.509 8.017 15.298 1.00 98.31 165 VAL A CA 1
ATOM 1355 C C . VAL A 1 165 ? 0.143 7.860 15.952 1.00 98.31 165 VAL A C 1
ATOM 1357 O O . VAL A 1 165 ? -0.125 8.485 16.974 1.00 98.31 165 VAL A O 1
ATOM 1360 N N . ILE A 1 166 ? -0.720 7.060 15.341 1.00 98.44 166 ILE A N 1
ATOM 1361 C CA . ILE A 1 166 ? -2.043 6.719 15.850 1.00 98.44 166 ILE A CA 1
ATOM 1362 C C . ILE A 1 166 ? -1.932 5.375 16.565 1.00 98.44 166 ILE A C 1
ATOM 1364 O O . ILE A 1 166 ? -1.488 4.376 15.991 1.00 98.44 166 ILE A O 1
ATOM 1368 N N . THR A 1 167 ? -2.353 5.370 17.824 1.00 97.75 167 THR A N 1
ATOM 1369 C CA . THR A 1 167 ? -2.434 4.195 18.690 1.00 97.75 167 THR A CA 1
ATOM 1370 C C . THR A 1 167 ? -3.890 3.957 19.090 1.00 97.75 167 THR A C 1
ATOM 1372 O O . THR A 1 167 ? -4.709 4.875 19.085 1.00 97.75 167 THR A O 1
ATOM 1375 N N . GLY A 1 168 ? -4.235 2.712 19.422 1.00 97.06 168 GLY A N 1
ATOM 1376 C CA . GLY A 1 168 ? -5.568 2.361 19.928 1.00 97.06 168 GLY A CA 1
ATOM 1377 C C . GLY A 1 168 ? -6.073 0.988 19.489 1.00 97.06 168 GLY A C 1
ATOM 1378 O O . GLY A 1 168 ? -6.973 0.445 20.128 1.00 97.06 168 GLY A O 1
ATOM 1379 N N . HIS A 1 169 ? -5.479 0.394 18.452 1.00 98.25 169 HIS A N 1
ATOM 1380 C CA . HIS A 1 169 ? -5.608 -1.042 18.203 1.00 98.25 169 HIS A CA 1
ATOM 1381 C C . HIS A 1 169 ? -4.775 -1.845 19.208 1.00 98.25 169 HIS A C 1
ATOM 1383 O O . HIS A 1 169 ? -3.756 -1.362 19.695 1.00 98.25 169 HIS A O 1
ATOM 1389 N N . GLN A 1 170 ? -5.232 -3.058 19.519 1.00 98.06 170 GLN A N 1
ATOM 1390 C CA . GLN A 1 170 ? -4.561 -4.006 20.427 1.00 98.06 170 GLN A CA 1
ATOM 1391 C C . GLN A 1 170 ? -3.978 -5.213 19.674 1.00 98.06 170 GLN A C 1
ATOM 1393 O O . GLN A 1 170 ? -3.521 -6.188 20.268 1.00 98.06 170 GLN A O 1
ATOM 1398 N N . GLY A 1 171 ? -4.020 -5.163 18.343 1.00 98.25 171 GLY A N 1
ATOM 1399 C CA . GLY A 1 171 ? -3.530 -6.197 17.446 1.00 98.25 171 GLY A CA 1
ATOM 1400 C C . GLY A 1 171 ? -2.937 -5.595 16.170 1.00 98.25 171 GLY A C 1
ATOM 1401 O O . GLY A 1 171 ? -3.008 -4.381 15.968 1.00 98.25 171 GLY A O 1
ATOM 1402 N N . PRO A 1 172 ? -2.312 -6.426 15.316 1.00 98.50 172 PRO A N 1
ATOM 1403 C CA . PRO A 1 172 ? -1.738 -5.988 14.046 1.00 98.50 172 PRO A CA 1
ATOM 1404 C C . PRO A 1 172 ? -2.745 -5.218 13.194 1.00 98.50 172 PRO A C 1
ATOM 1406 O O . PRO A 1 172 ? -3.839 -5.721 12.951 1.00 98.50 172 PRO A O 1
ATOM 1409 N N . VAL A 1 173 ? -2.378 -4.042 12.686 1.00 98.75 173 VAL A N 1
ATOM 1410 C CA . VAL A 1 173 ? -3.250 -3.292 11.774 1.00 98.75 173 VAL A CA 1
ATOM 1411 C C . VAL A 1 173 ? -3.016 -3.799 10.353 1.00 98.75 173 VAL A C 1
ATOM 1413 O O . VAL A 1 173 ? -2.078 -3.382 9.670 1.00 98.75 173 VAL A O 1
ATOM 1416 N N . ASN A 1 174 ? -3.853 -4.747 9.938 1.00 98.38 174 ASN A N 1
ATOM 1417 C CA . ASN A 1 174 ? -3.660 -5.548 8.732 1.00 98.38 174 ASN A CA 1
ATOM 1418 C C . ASN A 1 174 ? -3.946 -4.778 7.443 1.00 98.38 174 ASN A C 1
ATOM 1420 O O . ASN A 1 174 ? -3.261 -5.013 6.448 1.00 98.38 174 ASN A O 1
ATOM 1424 N N . LYS A 1 175 ? -4.960 -3.902 7.451 1.00 98.31 175 LYS A N 1
ATOM 1425 C CA . LYS A 1 175 ? -5.357 -3.097 6.290 1.00 98.31 175 LYS A CA 1
ATOM 1426 C C . LYS A 1 175 ? -5.834 -1.707 6.673 1.00 98.31 175 LYS A C 1
ATOM 1428 O O . LYS A 1 175 ? -6.446 -1.528 7.728 1.00 98.31 175 LYS A O 1
ATOM 1433 N N . ILE A 1 176 ? -5.585 -0.745 5.791 1.00 98.31 176 ILE A N 1
ATOM 1434 C CA . ILE A 1 176 ? -6.038 0.639 5.916 1.00 98.31 176 ILE A CA 1
ATOM 1435 C C . ILE A 1 176 ? -6.641 1.146 4.610 1.00 98.31 176 ILE A C 1
ATOM 1437 O O . ILE A 1 176 ? -6.309 0.694 3.519 1.00 98.31 176 ILE A O 1
ATOM 1441 N N . GLN A 1 177 ? -7.548 2.106 4.727 1.00 97.88 177 GLN A N 1
ATOM 1442 C CA . GLN A 1 177 ? -8.122 2.854 3.617 1.00 97.88 177 GLN A CA 1
ATOM 1443 C C . GLN A 1 177 ? -8.126 4.335 3.983 1.00 97.88 177 GLN A C 1
ATOM 1445 O O . GLN A 1 177 ? -8.448 4.695 5.117 1.00 97.88 177 GLN A O 1
ATOM 1450 N N . LEU A 1 178 ? -7.779 5.187 3.024 1.00 96.06 178 LEU A N 1
ATOM 1451 C CA . LEU A 1 178 ? -7.770 6.638 3.179 1.00 96.06 178 LEU A CA 1
ATOM 1452 C C . LEU A 1 178 ? -8.798 7.242 2.232 1.00 96.06 178 LEU A C 1
ATOM 1454 O O . LEU A 1 178 ? -8.778 6.970 1.033 1.00 96.06 178 LEU A O 1
ATOM 1458 N N . LYS A 1 179 ? -9.698 8.070 2.768 1.00 94.81 179 LYS A N 1
ATOM 1459 C CA . LYS A 1 179 ? -10.622 8.851 1.947 1.00 94.81 179 LYS A CA 1
ATOM 1460 C C . LYS A 1 179 ? -10.909 10.202 2.584 1.00 94.81 179 LYS A C 1
ATOM 1462 O O . LYS A 1 179 ? -11.544 10.288 3.638 1.00 94.81 179 LYS A O 1
ATOM 1467 N N . GLY A 1 180 ? -10.458 11.261 1.914 1.00 91.25 180 GLY A N 1
ATOM 1468 C CA . GLY A 1 180 ? -10.511 12.617 2.456 1.00 91.25 180 GLY A CA 1
ATOM 1469 C C . GLY A 1 180 ? -9.759 12.694 3.786 1.00 91.25 180 GLY A C 1
ATOM 1470 O O . GLY A 1 180 ? -8.649 12.193 3.903 1.00 91.25 180 GLY A O 1
ATOM 1471 N N . ASN A 1 181 ? -10.390 13.262 4.815 1.00 92.88 181 ASN A N 1
ATOM 1472 C CA . ASN A 1 181 ? -9.775 13.414 6.140 1.00 92.88 181 ASN A CA 1
ATOM 1473 C C . ASN A 1 181 ? -9.911 12.171 7.047 1.00 92.88 181 ASN A C 1
ATOM 1475 O O . ASN A 1 181 ? -9.606 12.246 8.237 1.00 92.88 181 ASN A O 1
ATOM 1479 N N . LYS A 1 182 ? -10.432 11.051 6.526 1.00 95.69 182 LYS A N 1
ATOM 1480 C CA . LYS A 1 182 ? -10.765 9.857 7.313 1.00 95.69 182 LYS A CA 1
ATOM 1481 C C . LYS A 1 182 ? -9.868 8.682 6.937 1.00 95.69 182 LYS A C 1
ATOM 1483 O O . LYS A 1 182 ? -9.745 8.343 5.759 1.00 95.69 182 LYS A O 1
ATOM 1488 N N . ILE A 1 183 ? -9.327 8.017 7.952 1.00 97.94 183 ILE A N 1
ATOM 1489 C CA . ILE A 1 183 ? -8.654 6.721 7.822 1.00 97.94 183 ILE A CA 1
ATOM 1490 C C . ILE A 1 183 ? -9.587 5.654 8.380 1.00 97.94 183 ILE A C 1
ATOM 1492 O O . ILE A 1 183 ? -10.110 5.812 9.479 1.00 97.94 183 ILE A O 1
ATOM 1496 N N . VAL A 1 184 ? -9.774 4.558 7.655 1.00 98.19 184 VAL A N 1
ATOM 1497 C CA . VAL A 1 184 ? -10.409 3.340 8.168 1.00 98.19 184 VAL A CA 1
ATOM 1498 C C . VAL A 1 184 ? -9.331 2.281 8.305 1.00 98.19 184 VAL A C 1
ATOM 1500 O O . VAL A 1 184 ? -8.616 2.013 7.345 1.00 98.19 184 VAL A O 1
ATOM 1503 N N . SER A 1 185 ? -9.213 1.676 9.480 1.00 98.50 185 SER A N 1
ATOM 1504 C CA . SER A 1 185 ? -8.251 0.613 9.754 1.00 98.50 185 SER A CA 1
ATOM 1505 C C . SER A 1 185 ? -8.941 -0.654 10.216 1.00 98.50 185 SER A C 1
ATOM 1507 O O . SER A 1 185 ? -9.876 -0.605 11.011 1.00 98.50 185 SER A O 1
ATOM 1509 N N . ALA A 1 186 ? -8.450 -1.788 9.735 1.00 98.38 186 ALA A N 1
ATOM 1510 C CA . ALA A 1 186 ? -8.887 -3.120 10.116 1.00 98.38 186 ALA A CA 1
ATOM 1511 C C . ALA A 1 186 ? -7.739 -3.870 10.788 1.00 98.38 186 ALA A C 1
ATOM 1513 O O . ALA A 1 186 ? -6.617 -3.902 10.272 1.00 98.38 186 ALA A O 1
ATOM 1514 N N . SER A 1 187 ? -8.027 -4.477 11.936 1.00 98.44 187 SER A N 1
ATOM 1515 C CA . SER A 1 187 ? -7.004 -5.031 12.815 1.00 98.44 187 SER A CA 1
ATOM 1516 C C . SER A 1 187 ? -7.232 -6.500 13.164 1.00 98.44 187 SER A C 1
ATOM 1518 O O . SER A 1 187 ? -8.335 -7.051 13.090 1.00 98.44 187 SER A O 1
ATOM 1520 N N . GLY A 1 188 ? -6.141 -7.143 13.571 1.00 98.06 188 GLY A N 1
ATOM 1521 C CA . GLY A 1 188 ? -6.119 -8.473 14.156 1.00 98.06 188 GLY A CA 1
ATOM 1522 C C . GLY A 1 188 ? -6.845 -8.570 15.500 1.00 98.06 188 GLY A C 1
ATOM 1523 O O . GLY A 1 188 ? -7.137 -9.681 15.926 1.00 98.06 188 GLY A O 1
ATOM 1524 N N . ASP A 1 189 ? -7.175 -7.441 16.134 1.00 97.94 189 ASP A N 1
ATOM 1525 C CA . ASP A 1 189 ? -8.015 -7.386 17.341 1.00 97.94 189 ASP A CA 1
ATOM 1526 C C . ASP A 1 189 ? -9.524 -7.555 17.066 1.00 97.94 189 ASP A C 1
ATOM 1528 O O . ASP A 1 189 ? -10.320 -7.542 18.001 1.00 97.94 189 ASP A O 1
ATOM 1532 N N . GLY A 1 190 ? -9.928 -7.726 15.801 1.00 97.06 190 GLY A N 1
ATOM 1533 C CA . GLY A 1 190 ? -11.333 -7.900 15.421 1.00 97.06 190 GLY A CA 1
ATOM 1534 C C . GLY A 1 190 ? -12.130 -6.594 15.349 1.00 97.06 190 GLY A C 1
ATOM 1535 O O . GLY A 1 190 ? -13.342 -6.631 15.132 1.00 97.06 190 GLY A O 1
ATOM 1536 N N . LEU A 1 191 ? -11.474 -5.438 15.493 1.00 97.88 191 LEU A N 1
ATOM 1537 C CA . LEU A 1 191 ? -12.099 -4.125 15.382 1.00 97.88 191 LEU A CA 1
ATOM 1538 C C . LEU A 1 191 ? -11.736 -3.434 14.074 1.00 97.88 191 LEU A C 1
ATOM 1540 O O . LEU A 1 191 ? -10.607 -3.501 13.574 1.00 97.88 191 LEU A O 1
ATOM 1544 N N . ILE A 1 192 ? -12.704 -2.677 13.572 1.00 98.31 192 ILE A N 1
ATOM 1545 C CA . ILE A 1 192 ? -12.450 -1.609 12.612 1.00 98.31 192 ILE A CA 1
ATOM 1546 C C . ILE A 1 192 ? -12.499 -0.298 13.379 1.00 98.31 192 ILE A C 1
ATOM 1548 O O . ILE A 1 192 ? -13.418 -0.078 14.170 1.00 98.31 192 ILE A O 1
ATOM 1552 N N . LYS A 1 193 ? -11.544 0.593 13.134 1.00 98.12 193 LYS A N 1
ATOM 1553 C CA . LYS A 1 193 ? -11.565 1.944 13.696 1.00 98.12 193 LYS A CA 1
ATOM 1554 C C . LYS A 1 193 ? -11.509 2.972 12.579 1.00 98.12 193 LYS A C 1
ATOM 1556 O O . LYS A 1 193 ? -10.858 2.768 11.556 1.00 98.12 193 LYS A O 1
ATOM 1561 N N . MET A 1 194 ? -12.240 4.061 12.769 1.00 98.00 194 MET A N 1
ATOM 1562 C CA . MET A 1 194 ? -12.213 5.222 11.894 1.00 98.00 194 MET A CA 1
ATOM 1563 C C . MET A 1 194 ? -11.547 6.372 12.624 1.00 98.00 194 MET A C 1
ATOM 1565 O O . MET A 1 194 ? -11.908 6.673 13.760 1.00 98.00 194 MET A O 1
ATOM 1569 N N . TRP A 1 195 ? -10.615 7.032 11.954 1.00 98.06 195 TRP A N 1
ATOM 1570 C CA . TRP A 1 195 ? -9.764 8.056 12.536 1.00 98.06 195 TRP A CA 1
ATOM 1571 C C . TRP A 1 195 ? -9.845 9.338 11.737 1.00 98.06 195 TRP A C 1
ATOM 1573 O O . TRP A 1 195 ? -9.981 9.312 10.513 1.00 98.06 195 TRP A O 1
ATOM 1583 N N . ASP A 1 196 ? -9.695 10.450 12.435 1.00 96.62 196 ASP A N 1
ATOM 1584 C CA . ASP A 1 196 ? -9.476 11.746 11.818 1.00 96.62 196 ASP A CA 1
ATOM 1585 C C . ASP A 1 196 ? -7.971 11.936 11.577 1.00 96.62 196 ASP A C 1
ATOM 1587 O O . ASP A 1 196 ? -7.177 11.897 12.516 1.00 96.62 196 ASP A O 1
ATOM 1591 N N . ILE A 1 197 ? -7.548 12.135 10.327 1.00 95.12 197 ILE A N 1
ATOM 1592 C CA . ILE A 1 197 ? -6.117 12.239 9.970 1.00 95.12 197 ILE A CA 1
ATOM 1593 C C . ILE A 1 197 ? -5.460 13.518 10.521 1.00 95.12 197 ILE A C 1
ATOM 1595 O O . ILE A 1 197 ? -4.254 13.551 10.796 1.00 95.12 197 ILE A O 1
ATOM 1599 N N . ALA A 1 198 ? -6.245 14.583 10.712 1.00 93.12 198 ALA A N 1
ATOM 1600 C CA . ALA A 1 198 ? -5.754 15.875 11.180 1.00 93.12 198 ALA A CA 1
ATOM 1601 C C . ALA A 1 198 ? -5.478 15.880 12.688 1.00 93.12 198 ALA A C 1
ATOM 1603 O O . ALA A 1 198 ? -4.563 16.563 13.137 1.00 93.12 198 ALA A O 1
ATOM 1604 N N . THR A 1 199 ? -6.223 15.107 13.469 1.00 94.56 199 THR A N 1
ATOM 1605 C CA . THR A 1 199 ? -6.079 15.037 14.930 1.00 94.56 199 THR A CA 1
ATOM 1606 C C . THR A 1 199 ? -5.465 13.722 15.407 1.00 94.56 199 THR A C 1
ATOM 1608 O O . THR A 1 199 ? -4.875 13.683 16.481 1.00 94.56 199 THR A O 1
ATOM 1611 N N . GLY A 1 200 ? -5.561 12.653 14.614 1.00 94.38 200 GLY A N 1
ATOM 1612 C CA . GLY A 1 200 ? -5.190 11.291 15.004 1.00 94.38 200 GLY A CA 1
ATOM 1613 C C . GLY A 1 200 ? -6.182 10.636 15.971 1.00 94.38 200 GLY A C 1
ATOM 1614 O O . GLY A 1 200 ? -5.879 9.590 16.538 1.00 94.38 200 GLY A O 1
ATOM 1615 N N . THR A 1 201 ? -7.348 11.248 16.192 1.00 96.56 201 THR A N 1
ATOM 1616 C CA . THR A 1 201 ? -8.348 10.757 17.147 1.00 96.56 201 T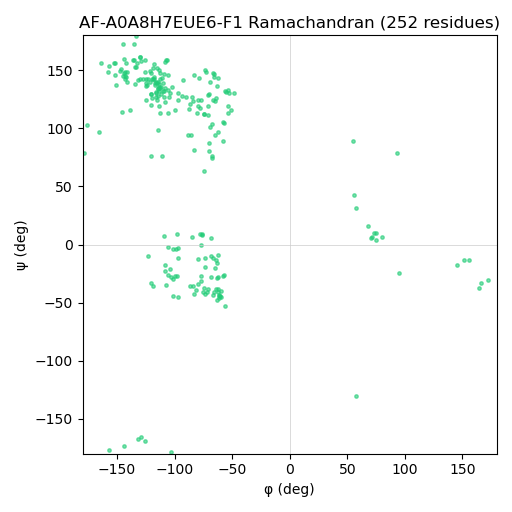HR A CA 1
ATOM 1617 C C . THR A 1 201 ? -9.222 9.670 16.530 1.00 96.56 201 THR A C 1
ATOM 1619 O O . THR A 1 201 ? -9.526 9.699 15.335 1.00 96.56 201 THR A O 1
ATOM 1622 N N . CYS A 1 202 ? -9.632 8.698 17.348 1.00 96.81 202 CYS A N 1
ATOM 1623 C CA . CYS A 1 202 ? -10.608 7.693 16.943 1.00 96.81 202 CYS A CA 1
ATOM 1624 C C . CYS A 1 202 ? -11.998 8.335 16.908 1.00 96.81 202 CYS A C 1
ATOM 1626 O O . CYS A 1 202 ? -12.550 8.688 17.947 1.00 96.81 202 CYS A O 1
ATOM 1628 N N . ILE A 1 203 ? -12.565 8.474 15.712 1.00 95.44 203 ILE A N 1
ATOM 1629 C CA . ILE A 1 203 ? -13.925 8.972 15.489 1.00 95.44 203 ILE A CA 1
ATOM 1630 C C . ILE A 1 203 ? -14.940 7.899 15.889 1.00 95.44 203 ILE A C 1
ATOM 1632 O O . ILE A 1 203 ? -15.983 8.204 16.467 1.00 95.44 203 ILE A O 1
ATOM 1636 N N . ARG A 1 204 ? -14.674 6.639 15.521 1.00 94.50 204 ARG A N 1
ATOM 1637 C CA . ARG A 1 204 ? -15.634 5.545 15.692 1.00 94.50 204 ARG A CA 1
ATOM 1638 C C . ARG A 1 204 ? -14.959 4.184 15.709 1.00 94.50 204 ARG A C 1
ATOM 1640 O O . ARG A 1 204 ? -13.982 3.960 14.999 1.00 94.50 204 ARG A O 1
ATOM 1647 N N . GLU A 1 205 ? -15.556 3.265 16.457 1.00 96.19 205 GLU A N 1
ATOM 1648 C CA . GLU A 1 205 ? -15.187 1.853 16.486 1.00 96.19 205 GLU A CA 1
ATOM 1649 C C . GLU A 1 205 ? -16.353 1.006 15.981 1.00 96.19 205 GLU A C 1
ATOM 1651 O O . GLU A 1 205 ? -17.505 1.240 16.348 1.00 96.19 205 GLU A O 1
ATOM 1656 N N . PHE A 1 206 ? -16.053 0.016 15.148 1.00 96.31 206 PHE A N 1
ATOM 1657 C CA . PHE A 1 206 ? -17.020 -0.957 14.661 1.00 96.31 206 PHE A CA 1
ATOM 1658 C C . PHE A 1 206 ? -16.630 -2.323 15.212 1.00 96.31 206 PHE A C 1
ATOM 1660 O O . PHE A 1 206 ? -15.721 -2.990 14.708 1.00 96.31 206 PHE A O 1
ATOM 1667 N N . ALA A 1 207 ? -17.305 -2.702 16.293 1.00 96.06 207 ALA A N 1
ATOM 1668 C CA . ALA A 1 207 ? -17.158 -3.998 16.932 1.00 96.06 207 ALA A CA 1
ATOM 1669 C C . ALA A 1 207 ? -18.186 -4.985 16.372 1.00 96.06 207 ALA A C 1
ATOM 1671 O O . ALA A 1 207 ? -19.342 -4.632 16.131 1.00 96.06 207 ALA A O 1
ATOM 1672 N N . GLY A 1 208 ? -17.776 -6.239 16.188 1.00 93.19 208 GLY A N 1
ATOM 1673 C CA . GLY A 1 208 ? -18.699 -7.313 15.823 1.00 93.19 208 GLY A CA 1
ATOM 1674 C C . GLY A 1 208 ? -18.067 -8.502 15.111 1.00 93.19 208 GLY A C 1
ATOM 1675 O O . GLY A 1 208 ? -18.731 -9.531 14.998 1.00 93.19 208 GLY A O 1
ATOM 1676 N N . HIS A 1 209 ? -16.829 -8.386 14.627 1.00 97.19 209 HIS A N 1
ATOM 1677 C CA . HIS A 1 209 ? -16.049 -9.553 14.219 1.00 97.19 209 HIS A CA 1
ATOM 1678 C C . HIS A 1 209 ? -15.466 -10.256 15.448 1.00 97.19 209 HIS A C 1
ATOM 1680 O O . HIS A 1 209 ? -15.083 -9.602 16.416 1.00 97.19 209 HIS A O 1
ATOM 1686 N N . THR A 1 210 ? -15.415 -11.588 15.419 1.00 96.94 210 THR A N 1
ATOM 1687 C CA . THR A 1 210 ? -14.897 -12.397 16.545 1.00 96.94 210 THR A CA 1
ATOM 1688 C C . THR A 1 210 ? -13.441 -12.813 16.363 1.00 96.94 210 THR A C 1
ATOM 1690 O O . THR A 1 210 ? -12.816 -13.291 17.304 1.00 96.94 210 THR A O 1
ATOM 1693 N N . HIS A 1 211 ? -12.896 -12.627 15.159 1.00 97.12 211 HIS A N 1
ATOM 1694 C CA . HIS A 1 211 ? -11.512 -12.929 14.809 1.00 97.12 211 HIS A CA 1
ATOM 1695 C C . HIS A 1 211 ? -10.894 -11.792 13.985 1.00 97.12 211 HIS A C 1
ATOM 1697 O O . HIS A 1 211 ? -11.578 -10.862 13.548 1.00 97.12 211 HIS A O 1
ATOM 1703 N N . ALA A 1 212 ? -9.585 -11.904 13.753 1.00 96.75 212 ALA A N 1
ATOM 1704 C CA . ALA A 1 212 ? -8.782 -10.961 12.986 1.00 96.75 212 ALA A CA 1
ATOM 1705 C C . ALA A 1 212 ? -9.414 -10.591 11.636 1.00 96.75 212 ALA A C 1
ATOM 1707 O O . ALA A 1 212 ? -9.761 -11.463 10.836 1.00 96.75 212 ALA A O 1
ATOM 1708 N N . ILE A 1 213 ? -9.497 -9.288 11.369 1.00 98.12 213 ILE A N 1
ATOM 1709 C CA . ILE A 1 213 ? -9.972 -8.757 10.093 1.00 98.12 213 ILE A CA 1
ATOM 1710 C C . ILE A 1 213 ? -8.787 -8.715 9.131 1.00 98.12 213 ILE A C 1
ATOM 1712 O O . ILE A 1 213 ? -7.731 -8.168 9.457 1.00 98.12 213 ILE A O 1
ATOM 1716 N N . THR A 1 214 ? -8.945 -9.313 7.956 1.00 96.50 214 THR A N 1
ATOM 1717 C CA . THR A 1 214 ? -7.863 -9.504 6.978 1.00 96.50 214 THR A CA 1
ATOM 1718 C C . THR A 1 214 ? -7.973 -8.565 5.786 1.00 96.50 214 THR A C 1
ATOM 1720 O O . THR A 1 214 ? -6.954 -8.224 5.186 1.00 96.50 214 THR A O 1
ATOM 1723 N N . CYS A 1 215 ? -9.180 -8.102 5.458 1.00 95.31 215 CYS A N 1
ATOM 1724 C CA . CYS A 1 215 ? -9.408 -7.134 4.393 1.00 95.31 215 CYS A CA 1
ATOM 1725 C C . CYS A 1 215 ? -10.493 -6.119 4.757 1.00 95.31 215 CYS A C 1
ATOM 1727 O O . CYS A 1 215 ? -11.435 -6.416 5.495 1.00 95.31 215 CYS A O 1
ATOM 1729 N N . VAL A 1 216 ? -10.349 -4.903 4.230 1.00 97.75 216 VAL A N 1
ATOM 1730 C CA . VAL A 1 216 ? -11.336 -3.834 4.378 1.00 97.75 216 VAL A CA 1
ATOM 1731 C C . VAL A 1 216 ? -11.388 -2.982 3.115 1.00 97.75 216 VAL A C 1
ATOM 1733 O O . VAL A 1 216 ? -10.368 -2.772 2.461 1.00 97.75 216 VAL A O 1
ATOM 1736 N N . GLN A 1 217 ? -12.579 -2.506 2.772 1.00 97.62 217 GLN A N 1
ATOM 1737 C CA . GLN A 1 217 ? -12.833 -1.539 1.707 1.00 97.62 217 GLN A CA 1
ATOM 1738 C C . GLN A 1 217 ? -13.714 -0.417 2.249 1.00 97.62 217 GLN A C 1
ATOM 1740 O O . GLN A 1 217 ? -14.611 -0.671 3.056 1.00 97.62 217 GLN A O 1
ATOM 1745 N N . TYR A 1 218 ? -13.453 0.817 1.821 1.00 95.94 218 TYR A N 1
ATOM 1746 C CA . TYR A 1 218 ? -14.173 1.998 2.288 1.00 95.94 218 TYR A CA 1
ATOM 1747 C C . TYR A 1 218 ? -14.461 2.953 1.131 1.00 95.94 218 TYR A C 1
ATOM 1749 O O . TYR A 1 218 ? -13.553 3.536 0.543 1.00 95.94 218 TYR A O 1
ATOM 1757 N N . ASP A 1 219 ? -15.741 3.154 0.828 1.00 93.56 219 ASP A N 1
ATOM 1758 C CA . ASP A 1 219 ? -16.179 4.010 -0.279 1.00 93.56 219 ASP A CA 1
ATOM 1759 C C . ASP A 1 219 ? -16.570 5.430 0.168 1.00 93.56 219 ASP A C 1
ATOM 1761 O O . ASP A 1 219 ? -17.085 6.209 -0.632 1.00 93.56 219 ASP A O 1
ATOM 1765 N N . GLY A 1 220 ? -16.317 5.807 1.422 1.00 91.38 220 GLY A N 1
ATOM 1766 C CA . GLY A 1 220 ? -16.721 7.104 1.981 1.00 91.38 220 GLY A CA 1
ATOM 1767 C C . GLY A 1 220 ? -18.048 7.065 2.732 1.00 91.38 220 GLY A C 1
ATOM 1768 O O . GLY A 1 220 ? -18.241 7.863 3.641 1.00 91.38 220 GLY A O 1
ATOM 1769 N N . ARG A 1 221 ? -18.921 6.107 2.409 1.00 92.00 221 ARG A N 1
ATOM 1770 C CA . ARG A 1 221 ? -20.233 5.918 3.038 1.00 92.00 221 ARG A CA 1
ATOM 1771 C C . ARG A 1 221 ? -20.360 4.564 3.725 1.00 92.00 221 ARG A C 1
ATOM 1773 O O . ARG A 1 221 ? -21.014 4.452 4.751 1.00 92.00 221 ARG A O 1
ATOM 1780 N N . ARG A 1 222 ? -19.764 3.523 3.163 1.00 95.19 222 ARG A N 1
ATOM 1781 C CA . ARG A 1 222 ? -19.836 2.147 3.635 1.00 95.19 222 ARG A CA 1
ATOM 1782 C C . ARG A 1 222 ? -18.446 1.598 3.848 1.00 95.19 222 ARG A C 1
ATOM 1784 O O . ARG A 1 222 ? -17.534 1.847 3.060 1.00 95.19 222 ARG A O 1
ATOM 1791 N N . ILE A 1 223 ? -18.321 0.803 4.898 1.00 97.44 223 ILE A N 1
ATOM 1792 C CA . ILE A 1 223 ? -17.151 -0.032 5.136 1.00 97.44 223 ILE A CA 1
ATOM 1793 C C . ILE A 1 223 ? -17.571 -1.476 4.894 1.00 97.44 223 ILE A C 1
ATOM 1795 O O . ILE A 1 223 ? -18.620 -1.900 5.371 1.00 97.44 223 ILE A O 1
ATOM 1799 N N . VAL A 1 224 ? -16.759 -2.235 4.168 1.00 98.00 224 VAL A N 1
ATOM 1800 C CA . VAL A 1 224 ? -16.932 -3.680 3.994 1.00 98.00 224 VAL A CA 1
ATOM 1801 C C . VAL A 1 224 ? -15.698 -4.369 4.547 1.00 98.00 224 VAL A C 1
ATOM 1803 O O . VAL A 1 224 ? -14.587 -4.022 4.155 1.00 98.00 224 VAL A O 1
ATOM 1806 N N . SER A 1 225 ? -15.878 -5.323 5.453 1.00 97.94 225 SER A N 1
ATOM 1807 C CA . SER A 1 225 ? -14.784 -6.044 6.110 1.00 97.94 225 SER A CA 1
ATOM 1808 C C . SER A 1 225 ? -14.920 -7.547 5.949 1.00 97.94 225 SER A C 1
ATOM 1810 O O . SER A 1 225 ? -16.020 -8.079 6.078 1.00 97.94 225 SER A O 1
ATOM 1812 N N . GLY A 1 226 ? -13.799 -8.224 5.703 1.00 98.12 226 GLY A N 1
ATOM 1813 C CA . GLY A 1 226 ? -13.688 -9.682 5.717 1.00 98.12 226 GLY A CA 1
ATOM 1814 C C . GLY A 1 226 ? -12.774 -10.144 6.849 1.00 98.12 226 GLY A C 1
ATOM 1815 O O . GLY A 1 226 ? -11.704 -9.568 7.067 1.00 98.12 226 GLY A O 1
ATOM 1816 N N . SER A 1 227 ? -13.201 -11.168 7.585 1.00 98.19 227 SER A N 1
ATOM 1817 C CA . SER A 1 227 ? -12.506 -11.662 8.776 1.00 98.19 227 SER A CA 1
ATOM 1818 C C . SER A 1 227 ? -12.283 -13.172 8.738 1.00 98.19 227 SER A C 1
ATOM 1820 O O . SER A 1 227 ? -12.993 -13.924 8.069 1.00 98.19 227 SER A O 1
ATOM 1822 N N . ASN A 1 228 ? -11.300 -13.620 9.520 1.00 97.94 228 ASN A N 1
ATOM 1823 C CA . ASN A 1 228 ? -11.057 -15.031 9.818 1.00 97.94 228 ASN A CA 1
ATOM 1824 C C . ASN A 1 228 ? -12.226 -15.706 10.559 1.00 97.94 228 ASN A C 1
ATOM 1826 O O . ASN A 1 228 ? -12.229 -16.926 10.691 1.00 97.94 228 ASN A O 1
ATOM 1830 N N . ASP A 1 229 ? -13.231 -14.947 11.009 1.00 97.69 229 ASP A N 1
ATOM 1831 C CA . ASP A 1 229 ? -14.480 -15.489 11.552 1.00 97.69 229 ASP A CA 1
ATO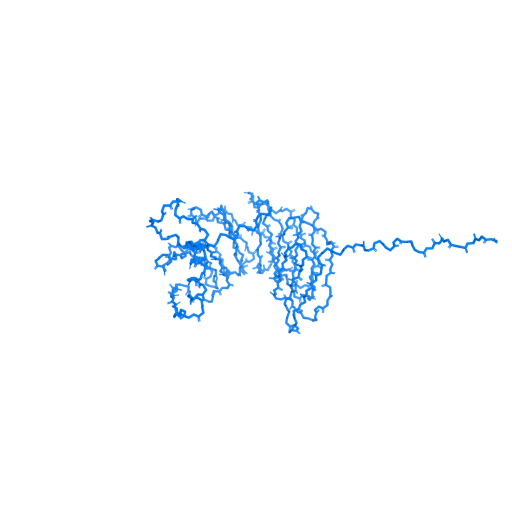M 1832 C C . ASP A 1 229 ? -15.444 -16.014 10.476 1.00 97.69 229 ASP A C 1
ATOM 1834 O O . ASP A 1 229 ? -16.573 -16.382 10.791 1.00 97.69 229 ASP A O 1
ATOM 1838 N N . GLN A 1 230 ? -14.986 -16.076 9.221 1.00 97.88 230 GLN A N 1
ATOM 1839 C CA . GLN A 1 230 ? -15.727 -16.575 8.061 1.00 97.88 230 GLN A CA 1
ATOM 1840 C C . GLN A 1 230 ? -16.911 -15.682 7.665 1.00 97.88 230 GLN A C 1
ATOM 1842 O O . GLN A 1 230 ? -17.770 -16.104 6.891 1.00 97.88 230 GLN A O 1
ATOM 1847 N N . THR A 1 231 ? -16.959 -14.437 8.153 1.00 97.75 231 THR A N 1
ATOM 1848 C CA . THR A 1 231 ? -18.017 -13.483 7.813 1.00 97.75 231 THR A CA 1
ATOM 1849 C C . THR A 1 231 ? -17.494 -12.271 7.052 1.00 97.75 231 THR A C 1
ATOM 1851 O O . THR A 1 231 ? -16.351 -11.830 7.210 1.00 97.75 231 THR A O 1
ATOM 1854 N N . ILE A 1 232 ? -18.382 -11.707 6.232 1.00 98.06 232 ILE A N 1
ATOM 1855 C CA . ILE A 1 232 ? -18.243 -10.369 5.661 1.00 98.06 232 ILE A CA 1
ATOM 1856 C C . ILE A 1 232 ? -19.286 -9.482 6.333 1.00 98.06 232 ILE A C 1
ATOM 1858 O O . ILE A 1 232 ? -20.456 -9.862 6.423 1.00 98.06 232 ILE A O 1
ATOM 1862 N N . LYS A 1 233 ? -18.881 -8.302 6.800 1.00 97.38 233 LYS A N 1
ATOM 1863 C CA . LYS A 1 233 ? -19.795 -7.314 7.387 1.00 97.38 233 LYS A CA 1
ATOM 1864 C C . LYS A 1 233 ? -19.766 -6.026 6.583 1.00 97.38 233 LYS A C 1
ATOM 1866 O O . LYS A 1 233 ? -18.719 -5.612 6.090 1.00 97.38 233 LYS A O 1
ATOM 1871 N N . VAL A 1 234 ? -20.937 -5.408 6.456 1.00 97.31 234 VAL A N 1
ATOM 1872 C CA . VAL A 1 234 ? -21.115 -4.096 5.834 1.00 97.31 234 VAL A CA 1
ATOM 1873 C C . VAL A 1 234 ? -21.582 -3.131 6.911 1.00 97.31 234 VAL A C 1
ATOM 1875 O O . VAL A 1 234 ? -22.549 -3.408 7.618 1.00 97.31 234 VAL A O 1
ATOM 1878 N N . TRP A 1 235 ? -20.894 -2.006 7.023 1.00 95.75 235 TRP A N 1
ATOM 1879 C CA . TRP A 1 235 ? -21.115 -0.995 8.045 1.00 95.75 235 TRP A CA 1
ATOM 1880 C C . TRP A 1 235 ? -21.475 0.322 7.379 1.00 95.75 235 TRP A C 1
ATOM 1882 O O . TRP A 1 235 ? -20.887 0.675 6.354 1.00 95.75 235 TRP A O 1
ATOM 1892 N N . ASP A 1 236 ? -22.396 1.065 7.983 1.00 93.00 236 ASP A N 1
ATOM 1893 C CA . ASP A 1 236 ? -22.597 2.462 7.620 1.00 93.00 236 ASP A CA 1
ATOM 1894 C C . ASP A 1 236 ? -21.522 3.320 8.303 1.00 93.00 236 ASP A C 1
ATOM 1896 O O . ASP A 1 236 ? -21.394 3.331 9.531 1.00 93.00 236 ASP A O 1
ATOM 1900 N N . ALA A 1 237 ? -20.709 3.995 7.496 1.00 88.19 237 ALA A N 1
ATOM 1901 C CA . ALA A 1 237 ? -19.653 4.888 7.952 1.00 88.19 237 ALA A CA 1
ATOM 1902 C C . ALA A 1 237 ? -20.214 6.240 8.420 1.00 88.19 237 ALA A C 1
ATOM 1904 O O . ALA A 1 237 ? -19.609 6.902 9.266 1.00 88.19 237 ALA A O 1
ATOM 1905 N N . GLU A 1 238 ? -21.365 6.642 7.880 1.00 79.75 238 GLU A N 1
ATOM 1906 C CA . GLU A 1 238 ? -22.066 7.882 8.181 1.00 79.75 238 GLU A CA 1
ATOM 1907 C C . GLU A 1 238 ? -23.350 7.552 8.932 1.00 79.75 238 GLU A C 1
ATOM 1909 O O . GLU A 1 238 ? -24.452 7.608 8.396 1.00 79.75 238 GLU A O 1
ATOM 1914 N N . VAL A 1 239 ? -23.232 7.228 10.220 1.00 63.56 239 VAL A N 1
ATOM 1915 C CA . VAL A 1 239 ? -24.439 7.165 11.044 1.00 63.56 239 VAL A CA 1
ATOM 1916 C C . VAL A 1 239 ? -24.949 8.588 11.212 1.00 63.56 239 VAL A C 1
ATOM 1918 O O . VAL A 1 239 ? -24.416 9.361 12.012 1.00 63.56 239 VAL A O 1
ATOM 1921 N N . THR A 1 240 ? -25.980 8.927 10.441 1.00 46.47 240 THR A N 1
ATOM 1922 C CA . THR A 1 240 ? -26.841 10.067 10.723 1.00 46.47 240 THR A CA 1
ATOM 1923 C C . THR A 1 240 ? -27.322 9.875 12.154 1.00 46.47 240 THR A C 1
ATOM 1925 O O . THR A 1 240 ? -27.937 8.855 12.472 1.00 46.47 240 THR A O 1
ATOM 1928 N N . LEU A 1 241 ? -27.009 10.816 13.046 1.00 48.16 241 LEU A N 1
ATOM 1929 C CA . LEU A 1 241 ? -27.783 10.930 14.271 1.00 48.16 241 LEU A CA 1
ATOM 1930 C C . LEU A 1 241 ? -29.214 11.151 13.794 1.00 48.16 241 LEU A C 1
ATOM 1932 O O . LEU A 1 241 ? -29.530 12.217 13.270 1.00 48.16 241 LEU A O 1
ATOM 1936 N N . VAL A 1 242 ? -30.061 10.130 13.902 1.00 42.25 242 VAL A N 1
ATOM 1937 C CA . VAL A 1 242 ? -31.495 10.370 13.894 1.00 42.25 242 VAL A CA 1
ATOM 1938 C C . VAL A 1 242 ? -31.707 11.179 15.163 1.00 42.25 242 VAL A C 1
ATOM 1940 O O . VAL A 1 242 ? -31.745 10.624 16.260 1.00 42.25 242 VAL A O 1
ATOM 1943 N N . LEU A 1 243 ? -31.704 12.507 15.034 1.00 42.91 243 LEU A N 1
ATOM 1944 C CA . LEU A 1 243 ? -32.240 13.372 16.065 1.00 42.91 243 LEU A CA 1
ATOM 1945 C C . LEU A 1 243 ? -33.679 12.895 16.221 1.00 42.91 243 LEU A C 1
ATOM 1947 O O . LEU A 1 243 ? -34.507 13.086 15.333 1.00 42.91 243 LEU A O 1
ATOM 1951 N N . SER A 1 244 ? -33.955 12.169 17.298 1.00 44.47 244 SER A N 1
ATOM 1952 C CA . SER A 1 244 ? -35.316 11.886 17.715 1.00 44.47 244 SER A CA 1
ATOM 1953 C C . SER A 1 244 ? -35.920 13.213 18.172 1.00 44.47 244 SER A C 1
ATOM 1955 O O . SER A 1 244 ? -35.973 13.504 19.367 1.00 44.47 244 SER A O 1
ATOM 1957 N N . GLU A 1 245 ? -36.291 14.066 17.221 1.00 42.97 245 GLU A N 1
ATOM 1958 C CA . GLU A 1 245 ? -37.049 15.276 17.489 1.00 42.97 245 GLU A CA 1
ATOM 1959 C C . GLU A 1 245 ? -38.501 14.886 17.784 1.00 42.97 245 GLU A C 1
ATOM 1961 O O . GLU A 1 245 ? -39.237 14.395 16.934 1.00 42.97 245 GLU A O 1
ATOM 1966 N N . HIS A 1 246 ? -38.870 15.101 19.046 1.00 45.31 246 HIS A N 1
ATOM 1967 C CA . HIS A 1 246 ? -40.176 15.579 19.490 1.00 45.31 246 HIS A CA 1
ATOM 1968 C C . HIS A 1 246 ? -41.439 14.808 19.057 1.00 45.31 246 HIS A C 1
ATOM 1970 O O . HIS A 1 246 ? -42.172 15.221 18.167 1.00 45.31 246 HIS A O 1
ATOM 1976 N N . TYR A 1 247 ? -41.821 13.818 19.871 1.00 42.56 247 TYR A N 1
ATOM 1977 C CA . TYR A 1 247 ? -43.233 13.606 20.223 1.00 42.56 247 TYR A CA 1
ATOM 1978 C C . TYR A 1 247 ? -43.401 13.713 21.741 1.00 42.56 247 TYR A C 1
ATOM 1980 O O . TYR A 1 247 ? -43.525 12.728 22.461 1.00 42.56 247 TYR A O 1
ATOM 1988 N N . SER A 1 248 ? -43.375 14.938 22.249 1.00 49.25 248 SER A N 1
ATOM 1989 C CA . SER A 1 248 ? -44.073 15.270 23.486 1.00 49.25 248 SER A CA 1
ATOM 1990 C C . SER A 1 248 ? -44.469 16.735 23.419 1.00 49.25 248 SER A C 1
ATOM 1992 O O . SER A 1 248 ? -43.652 17.559 23.013 1.00 49.25 248 SER A O 1
ATOM 1994 N N . LEU A 1 249 ? -45.703 17.011 23.845 1.00 48.03 249 LEU A N 1
ATOM 1995 C CA . LEU A 1 249 ? -46.427 18.289 23.855 1.00 48.03 249 LEU A CA 1
ATOM 1996 C C . LEU A 1 249 ? -47.312 18.545 22.630 1.00 48.03 249 LEU A C 1
ATOM 1998 O O . LEU A 1 249 ? -46.982 19.353 21.776 1.00 48.03 249 LEU A O 1
ATOM 2002 N N . MET A 1 250 ? -48.491 17.917 22.619 1.00 46.09 250 MET A N 1
ATOM 2003 C CA . MET A 1 250 ? -49.779 18.630 22.567 1.00 46.09 250 MET A CA 1
ATOM 2004 C C . MET A 1 250 ? -50.911 17.660 22.923 1.00 46.09 250 MET A C 1
ATOM 2006 O O . MET A 1 250 ? -51.361 16.919 22.063 1.00 46.09 250 MET A O 1
ATOM 2010 N N . THR A 1 251 ? -51.334 17.668 24.191 1.00 45.53 251 THR A N 1
ATOM 2011 C CA . THR A 1 251 ? -52.750 17.791 24.607 1.00 45.53 251 THR A CA 1
ATOM 2012 C C . THR A 1 251 ? -52.823 17.789 26.136 1.00 45.53 251 THR A C 1
ATOM 2014 O O . THR A 1 251 ? -53.149 16.792 26.771 1.00 45.53 251 THR A O 1
ATOM 2017 N N . THR A 1 252 ? -52.511 18.936 26.736 1.00 51.12 252 THR A N 1
ATOM 2018 C CA . THR A 1 252 ? -53.212 19.398 27.939 1.00 51.12 252 THR A CA 1
ATOM 2019 C C . THR A 1 252 ? -53.992 20.635 27.525 1.00 51.12 252 THR A C 1
ATOM 2021 O O . THR A 1 252 ? -53.389 21.642 27.157 1.00 51.12 252 THR A O 1
ATOM 2024 N N . GLY A 1 253 ? -55.315 20.544 27.547 1.00 47.19 253 GLY A N 1
ATOM 2025 C CA . GLY A 1 253 ? -56.224 21.638 27.230 1.00 47.19 253 GLY A CA 1
ATOM 2026 C C . GLY A 1 253 ? -57.653 21.173 27.462 1.00 47.19 253 GLY A C 1
ATOM 2027 O O . GLY A 1 253 ? -58.143 20.367 26.681 1.00 47.19 253 GLY A O 1
ATOM 2028 N N . LEU A 1 254 ? -58.191 21.628 28.597 1.00 44.50 254 LEU A N 1
ATOM 2029 C CA . LEU A 1 254 ? -59.557 21.536 29.133 1.00 44.50 254 LEU A CA 1
ATOM 2030 C C . LEU A 1 254 ? -60.691 21.370 28.113 1.00 44.50 254 LEU A C 1
ATOM 2032 O O . LEU A 1 254 ? -60.689 22.112 27.106 1.00 44.50 254 LEU A O 1
#

Foldseek 3Di:
DDPPPPVPQPDPPDDDPVNPDPVVVVVSVVVVVCCVPPNDDDDDDQDDDPADWQEWDDDPFWIWTWFQSQWIFIAGPVVSYTPDIDHDGPGGFHEWDDDQFWIWTWGQSQKIFIAGPVVRHTPDIQHDGPGGFQYWDDDPFWIWTFFQSQWIWIAGPPPRHTDDIAHDGPGGFNDWDDDDQWIWTFGQSQKIFIAGNVVSDTPDIDHDGPGGWNDWDDPPQWIWTDGPSRDIDIDGPDPDPPPPPDDDDDDDDD